Protein AF-0000000075734028 (afdb_homodimer)

Sequence (286 aa):
MDVKVRGWHRDMGTHKIASHDLSDFRISDDAKKNIRWSAPGLFRQYGEVSVAWGQTLKFTGDYRMQIDFTQDDIFKLMKASYGRELDVDLLDKGFTVSEALKKKILSEIKLTDLTLGDLLGTASPQTAPQQQTGTVRPFRRRIMDVKVRGWHRDMGTHKIASHDLSDFRISDDAKKNIRWSAPGLFRQYGEVSVAWGQTLKFTGDYRMQIDFTQDDIFKLMKASYGR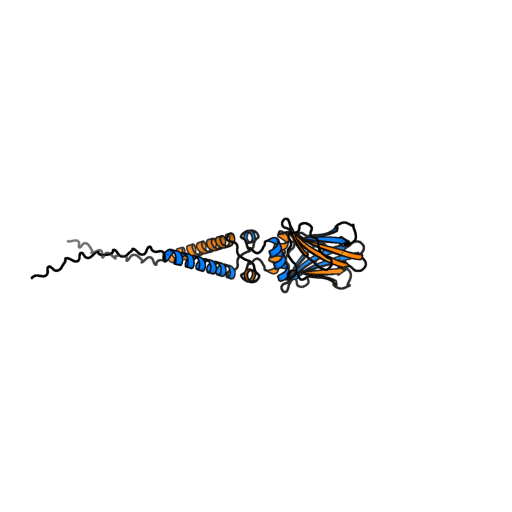ELDVDLLDKGFTVSEALKKKILSEIKLTDLTLGDLLGTASPQTAPQQQTGTVRPFRRRI

Solvent-accessible surface area (backbone atoms only — not comparable to full-atom values): 16244 Å² total; per-residue (Å²): 56,36,36,34,39,22,43,62,91,41,91,69,53,79,42,78,77,44,79,44,66,49,72,74,40,57,80,33,70,56,87,77,68,82,64,51,61,93,36,57,38,28,28,34,53,95,70,27,35,33,42,37,37,50,42,77,43,88,97,74,43,53,27,36,37,34,40,38,31,41,55,60,31,47,49,42,50,42,37,58,63,60,42,48,51,44,46,51,64,48,43,77,73,61,36,41,76,28,69,64,30,50,52,53,52,49,53,55,46,51,51,49,45,48,51,46,47,52,60,52,60,66,57,53,80,75,76,73,80,79,80,80,80,75,82,79,72,80,80,78,75,81,127,55,35,34,33,40,24,44,63,90,41,92,70,52,79,41,77,78,45,80,42,66,48,72,75,41,57,82,34,71,56,87,77,70,82,62,52,62,92,37,55,39,28,29,34,52,96,67,25,36,34,42,37,36,48,41,77,43,88,96,76,41,54,26,36,39,34,39,37,31,40,53,60,30,47,48,43,49,42,37,57,66,59,40,47,49,44,46,50,66,48,43,78,72,62,37,43,76,28,69,64,31,50,52,52,52,48,54,54,48,51,52,50,46,47,51,48,45,52,58,52,62,65,58,54,82,75,77,74,82,80,80,79,80,77,81,79,75,80,81,78,76,85,124

Structure (mmCIF, N/CA/C/O backbone):
data_AF-0000000075734028-model_v1
#
loop_
_entity.id
_entity.type
_entity.pdbx_description
1 polymer 'AsmA-like C-terminal domain-containing protein'
#
loop_
_atom_site.group_PDB
_atom_site.id
_atom_site.type_symbol
_atom_site.label_atom_id
_atom_site.label_alt_id
_atom_site.label_comp_id
_atom_site.label_asym_id
_atom_site.label_entity_id
_atom_site.label_seq_id
_atom_site.pdbx_PDB_ins_code
_atom_site.Cartn_x
_atom_site.Cartn_y
_atom_site.Cartn_z
_atom_site.occupancy
_atom_site.B_iso_or_equiv
_atom_site.auth_seq_id
_atom_site.auth_comp_id
_atom_site.auth_asym_id
_atom_site.auth_atom_id
_atom_site.pdbx_PDB_model_num
ATOM 1 N N . MET A 1 1 ? -1.81 -2.867 -10.125 1 96 1 MET A N 1
ATOM 2 C CA . MET A 1 1 ? -1.059 -3.965 -9.523 1 96 1 MET A CA 1
ATOM 3 C C . MET A 1 1 ? -0.8 -5.07 -10.539 1 96 1 MET A C 1
ATOM 5 O O . MET A 1 1 ? -1.739 -5.625 -11.109 1 96 1 MET A O 1
ATOM 9 N N . ASP A 1 2 ? 0.458 -5.422 -10.805 1 95.81 2 ASP A N 1
ATOM 10 C CA . ASP A 1 2 ? 0.859 -6.488 -11.719 1 95.81 2 ASP A CA 1
ATOM 11 C C . ASP A 1 2 ? 1.577 -7.609 -10.969 1 95.81 2 ASP A C 1
ATOM 13 O O . ASP A 1 2 ? 2.469 -7.352 -10.156 1 95.81 2 ASP A O 1
ATOM 17 N N . VAL A 1 3 ? 1.162 -8.805 -11.211 1 93.62 3 VAL A N 1
ATOM 18 C CA . VAL A 1 3 ? 1.855 -9.977 -10.672 1 93.62 3 VAL A CA 1
ATOM 19 C C . VAL A 1 3 ? 2.652 -10.656 -11.781 1 93.62 3 VAL A C 1
ATOM 21 O O . VAL A 1 3 ? 2.092 -11.039 -12.812 1 93.62 3 VAL A O 1
ATOM 24 N N . LYS A 1 4 ? 3.934 -10.828 -11.547 1 92.19 4 LYS A N 1
ATOM 25 C CA . LYS A 1 4 ? 4.836 -11.367 -12.562 1 92.19 4 LYS A CA 1
ATOM 26 C C . LYS A 1 4 ? 5.637 -12.547 -12.016 1 92.19 4 LYS A C 1
ATOM 28 O O . LYS A 1 4 ? 5.887 -12.633 -10.812 1 92.19 4 LYS A O 1
ATOM 33 N N . VAL A 1 5 ? 5.961 -13.359 -12.922 1 89.69 5 VAL A N 1
ATOM 34 C CA . VAL A 1 5 ? 6.754 -14.539 -12.594 1 89.69 5 VAL A CA 1
ATOM 35 C C . VAL A 1 5 ? 7.84 -14.742 -13.648 1 89.69 5 VAL A C 1
ATOM 37 O O . VAL A 1 5 ? 7.609 -14.508 -14.836 1 89.69 5 VAL A O 1
ATOM 40 N N . ARG A 1 6 ? 8.969 -15.203 -13.188 1 90 6 ARG A N 1
ATOM 41 C CA . ARG A 1 6 ? 10.078 -15.562 -14.062 1 90 6 ARG A CA 1
ATOM 42 C C . ARG A 1 6 ? 10.828 -16.781 -13.523 1 90 6 ARG A C 1
ATOM 44 O O . ARG A 1 6 ? 11.109 -16.859 -12.328 1 90 6 ARG A O 1
ATOM 51 N N . GLY A 1 7 ? 11.047 -17.719 -14.445 1 86.5 7 GLY A N 1
ATOM 52 C CA . GLY A 1 7 ? 11.898 -18.828 -14 1 86.5 7 GLY A CA 1
ATOM 53 C C . GLY A 1 7 ? 13.242 -18.359 -13.484 1 86.5 7 GLY A C 1
ATOM 54 O O . GLY A 1 7 ? 13.898 -17.516 -14.102 1 86.5 7 GLY A O 1
ATOM 55 N N . TRP A 1 8 ? 13.555 -18.703 -12.234 1 83.75 8 TRP A N 1
ATOM 56 C CA . TRP A 1 8 ? 14.781 -18.203 -11.617 1 83.75 8 TRP A CA 1
ATOM 57 C C . TRP A 1 8 ? 16 -18.562 -12.461 1 83.75 8 TRP A C 1
ATOM 59 O O . TRP A 1 8 ? 16.844 -17.703 -12.742 1 83.75 8 TRP A O 1
ATOM 69 N N . HIS A 1 9 ? 16.141 -19.781 -12.922 1 76.56 9 HIS A N 1
ATOM 70 C CA . HIS A 1 9 ? 17.281 -20.234 -13.695 1 76.56 9 HIS A CA 1
ATOM 71 C C . HIS A 1 9 ? 16.906 -20.5 -15.148 1 76.56 9 HIS A C 1
ATOM 73 O O . HIS A 1 9 ? 17.641 -21.172 -15.875 1 76.56 9 HIS A O 1
ATOM 79 N N . ARG A 1 10 ? 15.758 -19.953 -15.477 1 72.38 10 ARG A N 1
ATOM 80 C CA . ARG A 1 10 ? 15.297 -20.219 -16.828 1 72.38 10 ARG A CA 1
ATOM 81 C C . ARG A 1 10 ? 15.086 -18.906 -17.609 1 72.38 10 ARG A C 1
ATOM 83 O O . ARG A 1 10 ? 14.68 -17.906 -17.031 1 72.38 10 ARG A O 1
ATOM 90 N N . ASP A 1 11 ? 15.648 -18.859 -18.688 1 72.25 11 ASP A N 1
ATOM 91 C CA . ASP A 1 11 ? 15.469 -17.703 -19.547 1 72.25 11 ASP A CA 1
ATOM 92 C C . ASP A 1 11 ? 14.094 -17.719 -20.219 1 72.25 11 ASP A C 1
ATOM 94 O O . ASP A 1 11 ? 13.992 -17.953 -21.422 1 72.25 11 ASP A O 1
ATOM 98 N N . MET A 1 12 ? 13.156 -17.891 -19.5 1 74.31 12 MET A N 1
ATOM 99 C CA . MET A 1 12 ? 11.82 -17.906 -20.094 1 74.31 12 MET A CA 1
ATOM 100 C C . MET A 1 12 ? 11.18 -16.531 -20.031 1 74.31 12 MET A C 1
ATOM 102 O O . MET A 1 12 ? 9.969 -16.391 -20.25 1 74.31 12 MET A O 1
ATOM 106 N N . GLY A 1 13 ? 11.922 -15.578 -19.859 1 83.5 13 GLY A N 1
ATOM 107 C CA . GLY A 1 13 ? 11.367 -14.242 -19.812 1 83.5 13 GLY A CA 1
ATOM 108 C C . GLY A 1 13 ? 10.469 -14.008 -18.609 1 83.5 13 GLY A C 1
ATOM 109 O O . GLY A 1 13 ? 10.297 -14.906 -17.781 1 83.5 13 GLY A O 1
ATOM 110 N N . THR A 1 14 ? 10.086 -12.844 -18.453 1 87.31 14 THR A N 1
ATOM 111 C CA . THR A 1 14 ? 9.156 -12.453 -17.406 1 87.31 14 THR A CA 1
ATOM 112 C C . THR A 1 14 ? 7.715 -12.523 -17.906 1 87.31 14 THR A C 1
ATOM 114 O O . THR A 1 14 ? 7.402 -12.016 -18.984 1 87.31 14 THR A O 1
ATOM 117 N N . HIS A 1 15 ? 6.883 -13.305 -17.172 1 89 15 HIS A N 1
ATOM 118 C CA . HIS A 1 15 ? 5.473 -13.43 -17.531 1 89 15 HIS A CA 1
ATOM 119 C C . HIS A 1 15 ? 4.586 -12.688 -16.531 1 89 15 HIS A C 1
ATOM 121 O O . HIS A 1 15 ? 4.711 -12.867 -15.32 1 89 15 HIS A O 1
ATOM 127 N N . LYS A 1 16 ? 3.732 -11.93 -17.125 1 92.12 16 LYS A N 1
ATOM 128 C CA . LYS A 1 16 ? 2.682 -11.305 -16.328 1 92.12 16 LYS A CA 1
ATOM 129 C C . LYS A 1 16 ? 1.481 -12.234 -16.172 1 92.12 16 LYS A C 1
ATOM 131 O O . LYS A 1 16 ? 0.825 -12.578 -17.156 1 92.12 16 LYS A O 1
ATOM 136 N N . ILE A 1 17 ? 1.205 -12.531 -14.906 1 88.88 17 ILE A N 1
ATOM 137 C CA . ILE A 1 17 ? 0.151 -13.531 -14.742 1 88.88 17 ILE A CA 1
ATOM 138 C C . ILE A 1 17 ? -1.139 -12.844 -14.289 1 88.88 17 ILE A C 1
ATOM 140 O O . ILE A 1 17 ? -2.223 -13.422 -14.391 1 88.88 17 ILE A O 1
ATOM 144 N N . ALA A 1 18 ? -1.081 -11.672 -13.789 1 91.75 18 ALA A N 1
ATOM 145 C CA . ALA A 1 18 ? -2.264 -10.906 -13.406 1 91.75 18 ALA A CA 1
ATOM 146 C C . ALA A 1 18 ? -1.999 -9.406 -13.508 1 91.75 18 ALA A C 1
ATOM 148 O O . ALA A 1 18 ? -0.873 -8.953 -13.289 1 91.75 18 ALA A O 1
ATOM 149 N N . SER A 1 19 ? -3.023 -8.68 -13.898 1 94.56 19 SER A N 1
ATOM 150 C CA . SER A 1 19 ? -3.01 -7.223 -13.953 1 94.56 19 SER A CA 1
ATOM 151 C C . SER A 1 19 ? -4.332 -6.637 -13.469 1 94.56 19 SER A C 1
ATOM 153 O O . SER A 1 19 ? -5.395 -6.961 -14 1 94.56 19 SER A O 1
ATOM 155 N N . HIS A 1 20 ? -4.195 -5.855 -12.391 1 94.75 20 HIS A N 1
ATOM 156 C CA . HIS A 1 20 ? -5.391 -5.25 -11.82 1 94.75 20 HIS A CA 1
ATOM 157 C C . HIS A 1 20 ? -5.16 -3.781 -11.484 1 94.75 20 HIS A C 1
ATOM 159 O O . HIS A 1 20 ? -4.129 -3.424 -10.914 1 94.75 20 HIS A O 1
ATOM 165 N N . ASP A 1 21 ? -6.07 -2.979 -11.906 1 95.06 21 ASP A N 1
ATOM 166 C CA . ASP A 1 21 ? -6.121 -1.603 -11.414 1 95.06 21 ASP A CA 1
ATOM 167 C C . ASP A 1 21 ? -6.934 -1.507 -10.125 1 95.06 21 ASP A C 1
ATOM 169 O O . ASP A 1 21 ? -8.164 -1.549 -10.156 1 95.06 21 ASP A O 1
ATOM 173 N N . LEU A 1 22 ? -6.223 -1.307 -8.984 1 95.62 22 LEU A N 1
ATOM 174 C CA . LEU A 1 22 ? -6.898 -1.363 -7.691 1 95.62 22 LEU A CA 1
ATOM 175 C C . LEU A 1 22 ? -7.836 -0.172 -7.52 1 95.62 22 LEU A C 1
ATOM 177 O O . LEU A 1 22 ? -8.734 -0.202 -6.676 1 95.62 22 LEU A O 1
ATOM 181 N N . SER A 1 23 ? -7.586 0.872 -8.258 1 88.69 23 SER A N 1
ATOM 182 C CA . SER A 1 23 ? -8.453 2.043 -8.148 1 88.69 23 SER A CA 1
ATOM 183 C C . SER A 1 23 ? -9.883 1.708 -8.555 1 88.69 23 SER A C 1
ATOM 185 O O . SER A 1 23 ? -10.828 2.371 -8.117 1 88.69 23 SER A O 1
ATOM 187 N N . ASP A 1 24 ? -10.078 0.602 -9.289 1 88.31 24 ASP A N 1
ATOM 188 C CA . ASP A 1 24 ? -11.391 0.188 -9.773 1 88.31 24 ASP A CA 1
ATOM 189 C C . ASP A 1 24 ? -12.094 -0.713 -8.758 1 88.31 24 ASP A C 1
ATOM 191 O O . ASP A 1 24 ? -13.281 -1.017 -8.906 1 88.31 24 ASP A O 1
ATOM 195 N N . PHE A 1 25 ? -11.289 -1.141 -7.762 1 90.69 25 PHE A N 1
ATOM 196 C CA . PHE A 1 25 ? -11.867 -2.105 -6.832 1 90.69 25 PHE A CA 1
ATOM 197 C C . PHE A 1 25 ? -12.75 -1.404 -5.805 1 90.69 25 PHE A C 1
ATOM 199 O O . PHE A 1 25 ? -12.406 -0.32 -5.324 1 90.69 25 PHE A O 1
ATOM 206 N N . ARG A 1 26 ? -13.828 -2.021 -5.57 1 86.44 26 ARG A N 1
ATOM 207 C CA . ARG A 1 26 ? -14.641 -1.563 -4.445 1 86.44 26 ARG A CA 1
ATOM 208 C C . ARG A 1 26 ? -14.07 -2.064 -3.121 1 86.44 26 ARG A C 1
ATOM 210 O O . ARG A 1 26 ? -13.68 -3.227 -3.008 1 86.44 26 ARG A O 1
ATOM 217 N N . ILE A 1 27 ? -13.969 -1.166 -2.127 1 89.69 27 ILE A N 1
ATOM 218 C CA . ILE A 1 27 ? -13.555 -1.571 -0.789 1 89.69 27 ILE A CA 1
ATOM 219 C C . ILE A 1 27 ? -14.742 -2.154 -0.034 1 89.69 27 ILE A C 1
ATOM 221 O O . ILE A 1 27 ? -15.789 -1.509 0.083 1 89.69 27 ILE A O 1
ATOM 225 N N . SER A 1 28 ? -14.578 -3.348 0.425 1 92 28 SER A N 1
ATOM 226 C CA . SER A 1 28 ? -15.672 -4.023 1.123 1 92 28 SER A CA 1
ATOM 227 C C . SER A 1 28 ? -15.242 -4.465 2.52 1 92 28 SER A C 1
ATOM 229 O O . SER A 1 28 ? -14.102 -4.883 2.723 1 92 28 SER A O 1
ATOM 231 N N . ASP A 1 29 ? -16.203 -4.43 3.432 1 89.19 29 ASP A N 1
ATOM 232 C CA . ASP A 1 29 ? -15.961 -4.906 4.789 1 89.19 29 ASP A CA 1
ATOM 233 C C . ASP A 1 29 ? -16.531 -6.309 4.988 1 89.19 29 ASP A C 1
ATOM 235 O O . ASP A 1 29 ? -16.688 -6.766 6.121 1 89.19 29 ASP A O 1
ATOM 239 N N . ASP A 1 30 ? -16.812 -6.93 3.896 1 85.56 30 ASP A N 1
ATOM 240 C CA . ASP A 1 30 ? -17.391 -8.273 3.965 1 85.56 30 ASP A CA 1
ATOM 241 C C . ASP A 1 30 ? -16.391 -9.258 4.559 1 85.56 30 ASP A C 1
ATOM 243 O O . ASP A 1 30 ? -15.297 -9.453 4.012 1 85.56 30 ASP A O 1
ATOM 247 N N . ALA A 1 31 ? -16.766 -9.859 5.57 1 77.75 31 ALA A N 1
ATOM 248 C CA . ALA A 1 31 ? -15.875 -10.781 6.27 1 77.75 31 ALA A CA 1
ATOM 249 C C . ALA A 1 31 ? -15.625 -12.031 5.434 1 77.75 31 ALA A C 1
ATOM 251 O O . ALA A 1 31 ? -14.602 -12.711 5.605 1 77.75 31 ALA A O 1
ATOM 252 N N . LYS A 1 32 ? -16.5 -12.359 4.496 1 81.44 32 LYS A N 1
ATOM 253 C CA . LYS A 1 32 ? -16.391 -13.602 3.746 1 81.44 32 LYS A CA 1
ATOM 254 C C . LYS A 1 32 ? -15.477 -13.43 2.531 1 81.44 32 LYS A C 1
ATOM 256 O O . LYS A 1 32 ? -15 -14.414 1.959 1 81.44 32 LYS A O 1
ATOM 261 N N . LYS A 1 33 ? -15.117 -12.266 2.189 1 83.31 33 LYS A N 1
ATOM 262 C CA . LYS A 1 33 ? -14.227 -11.977 1.066 1 83.31 33 LYS A CA 1
ATOM 263 C C . LYS A 1 33 ? -14.648 -12.758 -0.176 1 83.31 33 LYS A C 1
ATOM 265 O O . LYS A 1 33 ? -13.805 -13.359 -0.853 1 83.31 33 LYS A O 1
ATOM 270 N N . ASN A 1 34 ? -16.016 -12.828 -0.449 1 83.62 34 ASN A N 1
ATOM 271 C CA . ASN A 1 34 ? -16.516 -13.523 -1.633 1 83.62 34 ASN A CA 1
ATOM 272 C C . ASN A 1 34 ? -16.359 -12.664 -2.887 1 83.62 34 ASN A C 1
ATOM 274 O O . ASN A 1 34 ? -16.703 -11.477 -2.879 1 83.62 34 ASN A O 1
ATOM 278 N N . ILE A 1 35 ? -15.68 -13.344 -3.896 1 85.88 35 ILE A N 1
ATOM 279 C CA . ILE A 1 35 ? -15.57 -12.656 -5.18 1 85.88 35 ILE A CA 1
ATOM 280 C C . ILE A 1 35 ? -16.141 -13.539 -6.289 1 85.88 35 ILE A C 1
ATOM 282 O O . ILE A 1 35 ? -16.188 -14.766 -6.152 1 85.88 35 ILE A O 1
ATOM 286 N N . ARG A 1 36 ? -16.703 -12.844 -7.305 1 85.62 36 ARG A N 1
ATOM 287 C CA . ARG A 1 36 ? -16.984 -13.539 -8.555 1 85.62 36 ARG A CA 1
ATOM 288 C C . ARG A 1 36 ? -15.742 -13.641 -9.422 1 85.62 36 ARG A C 1
ATOM 290 O O . ARG A 1 36 ? -14.805 -12.859 -9.266 1 85.62 36 ARG A O 1
ATOM 297 N N . TRP A 1 37 ? -15.656 -14.617 -10.25 1 85.19 37 TRP A N 1
ATOM 298 C CA . TRP A 1 37 ? -14.492 -14.883 -11.086 1 85.19 37 TRP A CA 1
ATOM 299 C C . TRP A 1 37 ? -14.07 -13.641 -11.852 1 85.19 37 TRP A C 1
ATOM 301 O O . TRP A 1 37 ? -12.891 -13.281 -11.883 1 85.19 37 TRP A O 1
ATOM 311 N N . SER A 1 38 ? -14.961 -12.992 -12.43 1 82.38 38 SER A N 1
ATOM 312 C CA . SER A 1 38 ? -14.672 -11.844 -13.281 1 82.38 38 SER A CA 1
ATOM 313 C C . SER A 1 38 ? -14.727 -10.539 -12.484 1 82.38 38 SER A C 1
ATOM 315 O O . SER A 1 38 ? -14.648 -9.453 -13.062 1 82.38 38 SER A O 1
ATOM 317 N N . ALA A 1 39 ? -14.867 -10.664 -11.227 1 86.69 39 ALA A N 1
ATOM 318 C CA . ALA A 1 39 ? -15 -9.469 -10.398 1 86.69 39 ALA A CA 1
ATOM 319 C C . ALA A 1 39 ? -14.023 -9.508 -9.227 1 86.69 39 ALA A C 1
ATOM 321 O O . ALA A 1 39 ? -14.352 -10.023 -8.156 1 86.69 39 ALA A O 1
ATOM 322 N N . PRO A 1 40 ? -12.836 -8.977 -9.516 1 90.81 40 PRO A N 1
ATOM 323 C CA . PRO A 1 40 ? -11.914 -8.891 -8.383 1 90.81 40 PRO A CA 1
ATOM 324 C C . PRO A 1 40 ? -12.438 -7.984 -7.27 1 90.81 40 PRO A C 1
ATOM 326 O O . PRO A 1 40 ? -13.438 -7.285 -7.453 1 90.81 40 PRO A O 1
ATOM 329 N N . GLY A 1 41 ? -11.906 -8.164 -6.004 1 93.12 41 GLY A N 1
ATOM 330 C CA . GLY A 1 41 ? -12.383 -7.375 -4.879 1 93.12 41 GLY A CA 1
ATOM 331 C C . GLY A 1 41 ? -11.281 -6.969 -3.92 1 93.12 41 GLY A C 1
ATOM 332 O O . GLY A 1 41 ? -10.211 -7.586 -3.898 1 93.12 41 GLY A O 1
ATOM 333 N N . LEU A 1 42 ? -11.5 -5.898 -3.264 1 96.06 42 LEU A N 1
ATOM 334 C CA . LEU A 1 42 ? -10.68 -5.398 -2.166 1 96.06 42 LEU A CA 1
ATOM 335 C C . LEU A 1 42 ? -11.461 -5.395 -0.858 1 96.06 42 LEU A C 1
ATOM 337 O O . LEU A 1 42 ? -12.578 -4.875 -0.801 1 96.06 42 LEU A O 1
ATOM 341 N N . PHE A 1 43 ? -10.867 -6.023 0.164 1 94.44 43 PHE A N 1
ATOM 342 C CA . PHE A 1 43 ? -11.562 -6.211 1.433 1 94.44 43 PHE A CA 1
ATOM 343 C C . PHE A 1 43 ? -10.734 -5.664 2.59 1 94.44 43 PHE A C 1
ATOM 345 O O . PHE A 1 43 ? -9.516 -5.828 2.617 1 94.44 43 PHE A O 1
ATOM 352 N N . ARG A 1 44 ? -11.375 -5.043 3.434 1 93.75 44 ARG A N 1
ATOM 353 C CA . ARG A 1 44 ? -10.758 -4.566 4.668 1 93.75 44 ARG A CA 1
ATOM 354 C C . ARG A 1 44 ? -11.352 -5.273 5.883 1 93.75 44 ARG A C 1
ATOM 356 O O . ARG A 1 44 ? -12.57 -5.242 6.09 1 93.75 44 ARG A O 1
ATOM 363 N N . GLN A 1 45 ? -10.516 -6.031 6.574 1 87.38 45 GLN A N 1
ATOM 364 C CA . GLN A 1 45 ? -10.977 -6.734 7.766 1 87.38 45 GLN A CA 1
ATOM 365 C C . GLN A 1 45 ? -9.859 -6.867 8.797 1 87.38 45 GLN A C 1
ATOM 367 O O . GLN A 1 45 ? -8.734 -7.242 8.453 1 87.38 45 GLN A O 1
ATOM 372 N N . TYR A 1 46 ? -10.195 -6.527 10.125 1 82.5 46 TYR A N 1
ATOM 373 C CA . TYR A 1 46 ? -9.32 -6.766 11.273 1 82.5 46 TYR A CA 1
ATOM 374 C C . TYR A 1 46 ? -7.938 -6.172 11.039 1 82.5 46 TYR A C 1
ATOM 376 O O . TYR A 1 46 ? -6.926 -6.836 11.258 1 82.5 46 TYR A O 1
ATOM 384 N N . GLY A 1 47 ? -7.84 -4.957 10.445 1 83.69 47 GLY A N 1
ATOM 385 C CA . GLY A 1 47 ? -6.562 -4.285 10.273 1 83.69 47 GLY A CA 1
ATOM 386 C C . GLY A 1 47 ? -5.77 -4.809 9.094 1 83.69 47 GLY A C 1
ATOM 387 O O . GLY A 1 47 ? -4.578 -4.516 8.961 1 83.69 47 GLY A O 1
ATOM 388 N N . GLU A 1 48 ? -6.445 -5.656 8.32 1 93.19 48 GLU A N 1
ATOM 389 C CA . GLU A 1 48 ? -5.805 -6.176 7.121 1 93.19 48 GLU A CA 1
ATOM 390 C C . GLU A 1 48 ? -6.582 -5.793 5.867 1 93.19 48 GLU A C 1
ATOM 392 O O . GLU A 1 48 ? -7.789 -5.539 5.934 1 93.19 48 GLU A O 1
ATOM 397 N N . VAL A 1 49 ? -5.879 -5.668 4.805 1 96.19 49 VAL A N 1
ATOM 398 C CA . VAL A 1 49 ? -6.492 -5.434 3.502 1 96.19 49 VAL A CA 1
ATOM 399 C C . VAL A 1 49 ? -6.188 -6.605 2.57 1 96.19 49 VAL A C 1
ATOM 401 O O . VAL A 1 49 ? -5.035 -7.027 2.447 1 96.19 49 VAL A O 1
ATOM 404 N N . SER A 1 50 ? -7.258 -7.129 1.997 1 96.31 50 SER A N 1
ATOM 405 C CA . SER A 1 50 ? -7.109 -8.258 1.082 1 96.31 50 SER A CA 1
ATOM 406 C C . SER A 1 50 ? -7.52 -7.875 -0.336 1 96.31 50 SER A C 1
ATOM 408 O O . SER A 1 50 ? -8.516 -7.176 -0.534 1 96.31 50 SER A O 1
ATOM 410 N N . VAL A 1 51 ? -6.676 -8.234 -1.312 1 96.25 51 VAL A N 1
ATOM 411 C CA . VAL A 1 51 ? -7.016 -8.18 -2.729 1 96.25 51 VAL A CA 1
ATOM 412 C C . VAL A 1 51 ? -7.215 -9.594 -3.271 1 96.25 51 VAL A C 1
ATOM 414 O O . VAL A 1 51 ? -6.344 -10.453 -3.121 1 96.25 51 VAL A O 1
ATOM 417 N N . ALA A 1 52 ? -8.383 -9.836 -3.854 1 94.56 52 ALA A N 1
ATOM 418 C CA . ALA A 1 52 ? -8.672 -11.18 -4.352 1 94.56 52 ALA A CA 1
ATOM 419 C C . ALA A 1 52 ? -9.203 -11.125 -5.781 1 94.56 52 ALA A C 1
ATOM 421 O O . ALA A 1 52 ? -9.914 -10.188 -6.152 1 94.56 52 ALA A O 1
ATOM 422 N N . TRP A 1 53 ? -8.875 -12.125 -6.578 1 92.88 53 TRP A N 1
ATOM 423 C CA . TRP A 1 53 ? -9.328 -12.211 -7.961 1 92.88 53 TRP A CA 1
ATOM 424 C C . TRP A 1 53 ? -9.297 -13.648 -8.453 1 92.88 53 TRP A C 1
ATOM 426 O O . TRP A 1 53 ? -8.711 -14.523 -7.812 1 92.88 53 TRP A O 1
ATOM 436 N N . GLY A 1 54 ? -10.117 -13.969 -9.5 1 91.25 54 GLY A N 1
ATOM 437 C CA . GLY A 1 54 ? -10.023 -15.234 -10.203 1 91.25 54 GLY A CA 1
ATOM 438 C C . GLY A 1 54 ? -8.914 -15.258 -11.242 1 91.25 54 GLY A C 1
ATOM 439 O O . GLY A 1 54 ? -8.711 -14.273 -11.961 1 91.25 54 GLY A O 1
ATOM 440 N N . GLN A 1 55 ? -8.141 -16.359 -11.219 1 89.06 55 GLN A N 1
ATOM 441 C CA . GLN A 1 55 ? -7.004 -16.469 -12.133 1 89.06 55 GLN A CA 1
ATOM 442 C C . GLN A 1 55 ? -6.934 -17.844 -12.766 1 89.06 55 GLN A C 1
ATOM 444 O O . GLN A 1 55 ? -7 -18.859 -12.07 1 89.06 55 GLN A O 1
ATOM 449 N N . THR A 1 56 ? -6.805 -17.812 -14.07 1 88.12 56 THR A N 1
ATOM 450 C CA . THR A 1 56 ? -6.52 -19.062 -14.766 1 88.12 56 THR A CA 1
ATOM 451 C C . THR A 1 56 ? -5.016 -19.266 -14.898 1 88.12 56 THR A C 1
ATOM 453 O O . THR A 1 56 ? -4.309 -18.422 -15.453 1 88.12 56 THR A O 1
ATOM 456 N N . LEU A 1 57 ? -4.492 -20.219 -14.203 1 77.38 57 LEU A N 1
ATOM 457 C CA . L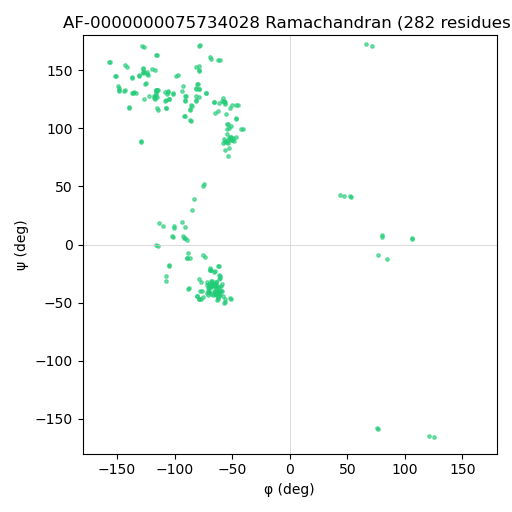EU A 1 57 ? -3.086 -20.578 -14.367 1 77.38 57 LEU A CA 1
ATOM 458 C C . LEU A 1 57 ? -2.93 -21.703 -15.383 1 77.38 57 LEU A C 1
ATOM 460 O O . LEU A 1 57 ? -3.643 -22.719 -15.32 1 77.38 57 LEU A O 1
ATOM 464 N N . LYS A 1 58 ? -2.053 -21.469 -16.219 1 74.62 58 LYS A N 1
ATOM 465 C CA . LYS A 1 58 ? -1.879 -22.406 -17.328 1 74.62 58 LYS A CA 1
ATOM 466 C C . LYS A 1 58 ? -1.583 -23.812 -16.812 1 74.62 58 LYS A C 1
ATOM 468 O O . LYS A 1 58 ? -0.706 -24 -15.961 1 74.62 58 LYS A O 1
ATOM 473 N N . PHE A 1 59 ? -2.367 -24.75 -17.266 1 65.38 59 PHE A N 1
ATOM 474 C CA . PHE A 1 59 ? -2.246 -26.203 -17.109 1 65.38 59 PHE A CA 1
ATOM 475 C C . PHE A 1 59 ? -2.68 -26.641 -15.719 1 65.38 59 PHE A C 1
ATOM 477 O O . PHE A 1 59 ? -2.621 -27.828 -15.383 1 65.38 59 PHE A O 1
ATOM 484 N N . THR A 1 60 ? -2.889 -25.656 -14.875 1 72.88 60 THR A N 1
ATOM 485 C CA . THR A 1 60 ? -3.254 -26.109 -13.539 1 72.88 60 THR A CA 1
ATOM 486 C C . THR A 1 60 ? -4.734 -25.844 -13.266 1 72.88 60 THR A C 1
ATOM 488 O O . THR A 1 60 ? -5.371 -26.594 -12.523 1 72.88 60 THR A O 1
ATOM 491 N N . GLY A 1 61 ? -5.312 -24.797 -13.828 1 82.5 61 GLY A N 1
ATOM 492 C CA . GLY A 1 61 ? -6.738 -24.562 -13.656 1 82.5 61 GLY A CA 1
ATOM 493 C C . GLY A 1 61 ? -7.059 -23.188 -13.109 1 82.5 61 GLY A C 1
ATOM 494 O O . GLY A 1 61 ? -6.301 -22.234 -13.328 1 82.5 61 GLY A O 1
ATOM 495 N N . ASP A 1 62 ? -8.32 -23.188 -12.711 1 87.75 62 ASP A N 1
ATOM 496 C CA . ASP A 1 62 ? -8.859 -21.922 -12.234 1 87.75 62 ASP A CA 1
ATOM 497 C C . ASP A 1 62 ? -8.672 -21.781 -10.727 1 87.75 62 ASP A C 1
ATOM 499 O O . ASP A 1 62 ? -8.977 -22.703 -9.969 1 87.75 62 ASP A O 1
ATOM 503 N N . TYR A 1 63 ? -8.086 -20.656 -10.344 1 89.56 63 TYR A N 1
ATOM 504 C CA . TYR A 1 63 ? -7.773 -20.422 -8.938 1 89.56 63 TYR A CA 1
ATOM 505 C C . TYR A 1 63 ? -8.336 -19.094 -8.469 1 89.56 63 TYR A C 1
ATOM 507 O O . TYR A 1 63 ? -8.484 -18.156 -9.258 1 89.56 63 TYR A O 1
ATOM 515 N N . ARG A 1 64 ? -8.703 -19.078 -7.219 1 91.06 64 ARG A N 1
ATOM 516 C CA . ARG A 1 64 ? -8.836 -17.812 -6.496 1 91.06 64 ARG A CA 1
ATOM 517 C C . ARG A 1 64 ? -7.5 -17.391 -5.898 1 91.06 64 ARG A C 1
ATOM 519 O O . ARG A 1 64 ? -6.941 -18.078 -5.047 1 91.06 64 ARG A O 1
ATOM 526 N N . MET A 1 65 ? -7.031 -16.281 -6.367 1 92.88 65 MET A N 1
ATOM 527 C CA . MET A 1 65 ? -5.812 -15.688 -5.832 1 92.88 65 MET A CA 1
ATOM 528 C C . MET A 1 65 ? -6.137 -14.586 -4.824 1 92.88 65 MET A C 1
ATOM 530 O O . MET A 1 65 ? -7.156 -13.914 -4.949 1 92.88 65 MET A O 1
ATOM 534 N N . GLN A 1 66 ? -5.27 -14.523 -3.84 1 93.81 66 GLN A N 1
ATOM 535 C CA . GLN A 1 66 ? -5.488 -13.508 -2.816 1 93.81 66 GLN A CA 1
ATOM 536 C C . GLN A 1 66 ? -4.164 -13.016 -2.236 1 93.81 66 GLN A C 1
ATOM 538 O O . GLN A 1 66 ? -3.25 -13.812 -2.004 1 93.81 66 GLN A O 1
ATOM 543 N N . ILE A 1 67 ? -4.047 -11.719 -2.096 1 95.88 67 ILE A N 1
ATOM 544 C CA . ILE A 1 67 ? -2.93 -11.109 -1.381 1 95.88 67 ILE A CA 1
ATOM 545 C C . ILE A 1 67 ? -3.449 -10.359 -0.156 1 95.88 67 ILE A C 1
ATOM 547 O O . ILE A 1 67 ? -4.359 -9.539 -0.264 1 95.88 67 ILE A O 1
ATOM 551 N N . ASP A 1 68 ? -2.902 -10.703 0.964 1 96.44 68 ASP A N 1
ATOM 552 C CA . ASP A 1 68 ? -3.244 -10.023 2.211 1 96.44 68 ASP A CA 1
ATOM 553 C C . ASP A 1 68 ? -2.115 -9.102 2.66 1 96.44 68 ASP A C 1
ATOM 555 O O . ASP A 1 68 ? -0.951 -9.5 2.686 1 96.44 68 ASP A O 1
ATOM 559 N N . PHE A 1 69 ? -2.467 -7.898 2.998 1 97.12 69 PHE A N 1
ATOM 560 C CA . PHE A 1 69 ? -1.531 -6.902 3.506 1 97.12 69 PHE A CA 1
ATOM 561 C C . PHE A 1 69 ? -1.87 -6.523 4.941 1 97.12 69 PHE A C 1
ATOM 563 O O . PHE A 1 69 ? -3.023 -6.223 5.254 1 97.12 69 PHE A O 1
ATOM 570 N N . THR A 1 70 ? -0.882 -6.492 5.809 1 95.38 70 THR A N 1
ATOM 571 C CA . THR A 1 70 ? -1.054 -5.855 7.109 1 95.38 70 THR A CA 1
ATOM 572 C C . THR A 1 70 ? -0.962 -4.336 6.984 1 95.38 70 THR A C 1
ATOM 574 O O . THR A 1 70 ? -0.538 -3.818 5.949 1 95.38 70 THR A O 1
ATOM 577 N N . GLN A 1 71 ? -1.283 -3.678 8.086 1 91.38 71 GLN A N 1
ATOM 578 C CA . GLN A 1 71 ? -1.154 -2.225 8.125 1 91.38 71 GLN A CA 1
ATOM 579 C C . GLN A 1 71 ? 0.303 -1.799 7.969 1 91.38 71 GLN A C 1
ATOM 581 O O . GLN A 1 71 ? 0.598 -0.818 7.281 1 91.38 71 GLN A O 1
ATOM 586 N N . ASP A 1 72 ? 1.145 -2.547 8.531 1 91.25 72 ASP A N 1
ATOM 587 C CA . ASP A 1 72 ? 2.568 -2.238 8.445 1 91.25 72 ASP A CA 1
ATOM 588 C C . ASP A 1 72 ? 3.08 -2.404 7.016 1 91.25 72 ASP A C 1
ATOM 590 O O . ASP A 1 72 ? 3.932 -1.637 6.562 1 91.25 72 ASP A O 1
ATOM 594 N N . ASP A 1 73 ? 2.559 -3.361 6.293 1 95.25 73 ASP A N 1
ATOM 595 C CA . ASP A 1 73 ? 2.922 -3.555 4.891 1 95.25 73 ASP A CA 1
ATOM 596 C C . ASP A 1 73 ? 2.529 -2.342 4.051 1 95.25 73 ASP A C 1
ATOM 598 O O . ASP A 1 73 ? 3.318 -1.862 3.234 1 95.25 73 ASP A O 1
ATOM 602 N N . ILE A 1 74 ? 1.307 -1.966 4.32 1 93.81 74 ILE A N 1
ATOM 603 C CA . ILE A 1 74 ? 0.769 -0.855 3.539 1 93.81 74 ILE A CA 1
ATOM 604 C C . ILE A 1 74 ? 1.544 0.421 3.857 1 93.81 74 ILE A C 1
ATOM 606 O O . ILE A 1 74 ? 1.842 1.213 2.959 1 93.81 74 ILE A O 1
ATOM 610 N N . PHE A 1 75 ? 1.965 0.565 5.07 1 91.19 75 PHE A N 1
ATOM 611 C CA . PHE A 1 75 ? 2.787 1.712 5.438 1 91.19 75 PHE A CA 1
ATOM 612 C C . PHE A 1 75 ? 4.125 1.674 4.711 1 91.19 75 PHE A C 1
ATOM 614 O O . PHE A 1 75 ? 4.617 2.707 4.254 1 91.19 75 PHE A O 1
ATOM 621 N N . LYS A 1 76 ? 4.676 0.555 4.66 1 93.88 76 LYS A N 1
ATOM 622 C CA . LYS A 1 76 ? 5.953 0.388 3.975 1 93.88 76 LYS A CA 1
ATOM 623 C C . LYS A 1 76 ? 5.832 0.726 2.492 1 93.88 76 LYS A C 1
ATOM 625 O O . LYS A 1 76 ? 6.715 1.372 1.923 1 93.88 76 LYS A O 1
ATOM 630 N N . LEU A 1 77 ? 4.758 0.322 1.873 1 95.12 77 LEU A N 1
ATOM 631 C CA . LEU A 1 77 ? 4.508 0.63 0.469 1 95.12 77 LEU A CA 1
ATOM 632 C C . LEU A 1 77 ? 4.332 2.131 0.265 1 95.12 77 LEU A C 1
ATOM 634 O O . LEU A 1 77 ? 4.859 2.699 -0.693 1 95.12 77 LEU A O 1
ATOM 638 N N . MET A 1 78 ? 3.604 2.73 1.191 1 91.88 78 MET A N 1
ATOM 639 C CA . MET A 1 78 ? 3.396 4.176 1.126 1 91.88 78 MET A CA 1
ATOM 640 C C . MET A 1 78 ? 4.719 4.922 1.246 1 91.88 78 MET A C 1
ATOM 642 O O . MET A 1 78 ? 5.004 5.82 0.454 1 91.88 78 MET A O 1
ATOM 646 N N . LYS A 1 79 ? 5.512 4.516 2.164 1 91.19 79 LYS A N 1
ATOM 647 C CA . LYS A 1 79 ? 6.82 5.133 2.363 1 91.19 79 LYS A CA 1
ATOM 648 C C . LYS A 1 79 ? 7.695 4.977 1.125 1 91.19 79 LYS A C 1
ATOM 650 O O . LYS A 1 79 ? 8.438 5.891 0.762 1 91.19 79 LYS A O 1
ATOM 655 N N . ALA A 1 80 ? 7.566 3.881 0.514 1 92.94 80 ALA A N 1
ATOM 656 C CA . ALA A 1 80 ? 8.352 3.625 -0.691 1 92.94 80 ALA A CA 1
ATOM 657 C C . ALA A 1 80 ? 7.875 4.492 -1.851 1 92.94 80 ALA A C 1
ATOM 659 O O . ALA A 1 80 ? 8.688 4.965 -2.654 1 92.94 80 ALA A O 1
ATOM 660 N N . SER A 1 81 ? 6.602 4.699 -1.946 1 90.69 81 SER A N 1
ATOM 661 C CA . SER A 1 81 ? 6.008 5.414 -3.072 1 90.69 81 SER A CA 1
ATOM 662 C C . SER A 1 81 ? 6.133 6.926 -2.898 1 90.69 81 SER A C 1
ATOM 664 O O . SER A 1 81 ? 6.473 7.637 -3.844 1 90.69 81 SER A O 1
ATOM 666 N N . TYR A 1 82 ? 5.852 7.41 -1.687 1 83.62 82 TYR A N 1
ATOM 667 C CA . TYR A 1 82 ? 5.703 8.844 -1.478 1 83.62 82 TYR A CA 1
ATOM 668 C C . TYR A 1 82 ? 6.805 9.383 -0.568 1 83.62 82 TYR A C 1
ATOM 670 O O . TYR A 1 82 ? 6.902 10.594 -0.35 1 83.62 82 TYR A O 1
ATOM 678 N N . GLY A 1 83 ? 7.621 8.523 -0.141 1 86.19 83 GLY A N 1
ATOM 679 C CA . GLY A 1 83 ? 8.586 8.938 0.864 1 86.19 83 GLY A CA 1
ATOM 680 C C . GLY A 1 83 ? 7.98 9.062 2.252 1 86.19 83 GLY A C 1
ATOM 681 O O . GLY A 1 83 ? 7.023 8.359 2.584 1 86.19 83 GLY A O 1
ATOM 682 N N . ARG A 1 84 ? 8.648 9.828 3.094 1 87.56 84 ARG A N 1
ATOM 683 C CA . ARG A 1 84 ? 8.219 9.953 4.484 1 87.56 84 ARG A CA 1
ATOM 684 C C . ARG A 1 84 ? 7.469 11.266 4.707 1 87.56 84 ARG A C 1
ATOM 686 O O . ARG A 1 84 ? 7.051 11.562 5.824 1 87.56 84 ARG A O 1
ATOM 693 N N . GLU A 1 85 ? 7.266 11.906 3.598 1 89.06 85 GLU A N 1
ATOM 694 C CA . GLU A 1 85 ? 6.656 13.227 3.75 1 89.06 85 GLU A CA 1
ATOM 695 C C . GLU A 1 85 ? 5.199 13.219 3.291 1 89.06 85 GLU A C 1
ATOM 697 O O . GLU A 1 85 ? 4.91 12.891 2.139 1 89.06 85 GLU A O 1
ATOM 702 N N . LEU A 1 86 ? 4.348 13.5 4.262 1 89.12 86 LEU A N 1
ATOM 703 C CA . LEU A 1 86 ? 2.955 13.742 3.906 1 89.12 86 LEU A CA 1
ATOM 704 C C . LEU A 1 86 ? 2.801 15.102 3.225 1 89.12 86 LEU A C 1
ATOM 706 O O . LEU A 1 86 ? 3.23 16.125 3.762 1 89.12 86 LEU A O 1
ATOM 710 N N . ASP A 1 87 ? 2.117 15.047 2.098 1 90.62 87 ASP A N 1
ATOM 711 C CA . ASP A 1 87 ? 2.031 16.266 1.308 1 90.62 87 ASP A CA 1
ATOM 712 C C . ASP A 1 87 ? 0.582 16.594 0.963 1 90.62 87 ASP A C 1
ATOM 714 O O . ASP A 1 87 ? -0.312 15.773 1.156 1 90.62 87 ASP A O 1
ATOM 718 N N . VAL A 1 88 ? 0.462 17.812 0.411 1 90.75 88 VAL A N 1
ATOM 719 C CA . VAL A 1 88 ? -0.857 18.328 0.074 1 90.75 88 VAL A CA 1
ATOM 720 C C . VAL A 1 88 ? -1.486 17.484 -1.024 1 90.75 88 VAL A C 1
ATOM 722 O O . VAL A 1 88 ? -2.713 17.406 -1.133 1 90.75 88 VAL A O 1
ATOM 725 N N . ASP A 1 89 ? -0.711 16.828 -1.745 1 87.38 89 ASP A N 1
ATOM 726 C CA . ASP A 1 89 ? -1.213 15.992 -2.83 1 87.38 89 ASP A CA 1
ATOM 727 C C . ASP A 1 89 ? -2.129 14.898 -2.295 1 87.38 89 ASP A C 1
ATOM 729 O O . ASP A 1 89 ? -3.039 14.445 -2.994 1 87.38 89 ASP A O 1
ATOM 733 N N . LEU A 1 90 ? -1.881 14.469 -1.07 1 88 90 LEU A N 1
ATOM 734 C CA . LEU A 1 90 ? -2.736 13.461 -0.454 1 88 90 LEU A CA 1
ATOM 735 C C . LEU A 1 90 ? -4.152 13.984 -0.267 1 88 90 LEU A C 1
ATOM 737 O O . LEU A 1 90 ? -5.125 13.242 -0.417 1 88 90 LEU A O 1
ATOM 741 N N . LEU A 1 91 ? -4.242 15.234 -0.031 1 88.75 91 LEU A N 1
ATOM 742 C CA . LEU A 1 91 ? -5.562 15.852 0.095 1 88.75 91 LEU A CA 1
ATOM 743 C C . LEU A 1 91 ? -6.266 15.906 -1.257 1 88.75 91 LEU A C 1
ATOM 745 O O . LEU A 1 91 ? -7.48 15.703 -1.338 1 88.75 91 LEU A O 1
ATOM 749 N N . ASP A 1 92 ? -5.543 16.219 -2.256 1 87.38 92 ASP A N 1
ATOM 750 C CA . ASP A 1 92 ? -6.094 16.25 -3.607 1 87.38 92 ASP A CA 1
ATOM 751 C C . ASP A 1 92 ? -6.629 14.891 -4.023 1 87.38 92 ASP A C 1
ATOM 753 O O . ASP A 1 92 ? -7.539 14.797 -4.852 1 87.38 92 ASP A O 1
ATOM 757 N N . LYS A 1 93 ? -6.035 13.883 -3.406 1 84.88 93 LYS A N 1
ATOM 758 C CA . LYS A 1 93 ? -6.445 12.523 -3.734 1 84.88 93 LYS A CA 1
ATOM 759 C C . LYS A 1 93 ? -7.562 12.047 -2.809 1 84.88 93 LYS A C 1
ATOM 761 O O . LYS A 1 93 ? -7.922 10.867 -2.814 1 84.88 93 LYS A O 1
ATOM 766 N N . GLY A 1 94 ? -8.047 12.938 -1.977 1 85.38 94 GLY A N 1
ATOM 767 C CA . GLY A 1 94 ? -9.258 12.656 -1.228 1 85.38 94 GLY A CA 1
ATOM 768 C C . GLY A 1 94 ? -9 12.367 0.239 1 85.38 94 GLY A C 1
ATOM 769 O O . GLY A 1 94 ? -9.922 11.992 0.972 1 85.38 94 GLY A O 1
ATOM 770 N N . PHE A 1 95 ? -7.797 12.5 0.667 1 88.88 95 PHE A N 1
ATOM 771 C CA . PHE A 1 95 ? -7.527 12.344 2.09 1 88.88 95 PHE A CA 1
ATOM 772 C C . PHE A 1 95 ? -7.902 13.602 2.859 1 88.88 95 PHE A C 1
ATOM 774 O O . PHE A 1 95 ? -7.883 14.703 2.305 1 88.88 95 PHE A O 1
ATOM 781 N N . THR A 1 96 ? -8.297 13.383 4.074 1 91.38 96 THR A N 1
ATOM 782 C CA . THR A 1 96 ? -8.539 14.484 5 1 91.38 96 THR A CA 1
ATOM 783 C C . THR A 1 96 ? -7.559 14.43 6.172 1 91.38 96 THR A C 1
ATOM 785 O O . THR A 1 96 ? -6.867 13.43 6.363 1 91.38 96 THR A O 1
ATOM 788 N N . VAL A 1 97 ? -7.48 15.539 6.828 1 91.31 97 VAL A N 1
ATOM 789 C CA . VAL A 1 97 ? -6.586 15.609 7.98 1 91.31 97 VAL A CA 1
ATOM 790 C C . VAL A 1 97 ? -7.395 15.484 9.273 1 91.31 97 VAL A C 1
ATOM 792 O O . VAL A 1 97 ? -8.422 16.141 9.438 1 91.31 97 VAL A O 1
ATOM 795 N N . SER A 1 98 ? -6.945 14.625 10.102 1 91.5 98 SER A N 1
ATOM 796 C CA . SER A 1 98 ? -7.629 14.445 11.375 1 91.5 98 SER A CA 1
ATOM 797 C C . SER A 1 98 ? -7.449 15.672 12.273 1 91.5 98 SER A C 1
ATOM 799 O O . SER A 1 98 ? -6.473 16.406 12.133 1 91.5 98 SER A O 1
ATOM 801 N N . GLU A 1 99 ? -8.328 15.742 13.227 1 90.38 99 GLU A N 1
ATOM 802 C CA . GLU A 1 99 ? -8.219 16.812 14.203 1 90.38 99 GLU A CA 1
ATOM 803 C C . GLU A 1 99 ? -6.949 16.672 15.047 1 90.38 99 GLU A C 1
ATOM 805 O O . GLU A 1 99 ? -6.309 17.656 15.391 1 90.38 99 GLU A O 1
ATOM 810 N N . ALA A 1 100 ? -6.648 15.469 15.297 1 91.19 100 ALA A N 1
ATOM 811 C CA . ALA A 1 100 ? -5.453 15.203 16.094 1 91.19 100 ALA A CA 1
ATOM 812 C C . ALA A 1 100 ? -4.195 15.656 15.352 1 91.19 100 ALA A C 1
ATOM 814 O O . ALA A 1 100 ? -3.301 16.25 15.953 1 91.19 100 ALA A O 1
ATOM 815 N N . LEU A 1 101 ? -4.168 15.414 14.141 1 92 101 LEU A N 1
ATOM 816 C CA . LEU A 1 101 ? -3.023 15.82 13.336 1 92 101 LEU A CA 1
ATOM 817 C C . LEU A 1 101 ? -2.973 17.328 13.188 1 92 101 LEU A C 1
ATOM 819 O O . LEU A 1 101 ? -1.896 17.938 13.242 1 92 101 LEU A O 1
ATOM 823 N N . LYS A 1 102 ? -4.102 17.922 13 1 89.5 102 LYS A N 1
ATOM 824 C CA . LYS A 1 102 ? -4.18 19.391 12.953 1 89.5 102 LYS A CA 1
ATOM 825 C C . LYS A 1 102 ? -3.604 20 14.219 1 89.5 102 LYS A C 1
ATOM 827 O O . LYS A 1 102 ? -2.779 20.922 14.156 1 89.5 102 LYS A O 1
ATOM 832 N N . LYS A 1 103 ? -4.051 19.5 15.25 1 88.06 103 LYS A N 1
ATOM 833 C CA . LYS A 1 103 ? -3.6 20 16.547 1 88.06 103 LYS A CA 1
ATOM 834 C C . LYS A 1 103 ? -2.092 19.828 16.703 1 88.06 103 LYS A C 1
ATOM 836 O O . LYS A 1 103 ? -1.411 20.719 17.219 1 88.06 103 LYS A O 1
ATOM 841 N N . LYS A 1 104 ? -1.618 18.75 16.266 1 88.06 104 LYS A N 1
ATOM 842 C CA . LYS A 1 104 ? -0.187 18.469 16.344 1 88.06 104 LYS A CA 1
ATOM 843 C C . LYS A 1 104 ? 0.614 19.453 15.5 1 88.06 104 LYS A C 1
ATOM 845 O O . LYS A 1 104 ? 1.652 19.953 15.938 1 88.06 104 LYS A O 1
ATOM 850 N N . ILE A 1 105 ? 0.147 19.766 14.383 1 86.25 105 ILE A N 1
ATOM 851 C CA . ILE A 1 105 ? 0.798 20.703 13.477 1 86.25 105 ILE A CA 1
ATOM 852 C C . ILE A 1 105 ? 0.787 22.094 14.086 1 86.25 105 ILE A C 1
ATOM 854 O O . ILE A 1 105 ? 1.805 22.797 14.07 1 86.25 105 ILE A O 1
ATOM 858 N N . LEU A 1 106 ? -0.31 22.469 14.633 1 84.81 106 LEU A N 1
ATOM 859 C CA . LEU A 1 106 ? -0.462 23.766 15.258 1 84.81 106 LEU A CA 1
ATOM 860 C C . LEU A 1 106 ? 0.485 23.922 16.438 1 84.81 106 LEU A C 1
ATOM 862 O O . LEU A 1 106 ? 1.078 24.984 16.625 1 84.81 106 LEU A O 1
ATOM 866 N N . SER A 1 107 ? 0.596 22.875 17.141 1 84 107 SER A N 1
ATOM 867 C CA . SER A 1 107 ? 1.486 22.906 18.297 1 84 107 SER A CA 1
ATOM 868 C C . SER A 1 107 ? 2.939 23.094 17.875 1 84 107 SER A C 1
ATOM 870 O O . SER A 1 107 ? 3.713 23.766 18.547 1 84 107 SER A O 1
ATOM 872 N N . GLU A 1 108 ? 3.318 22.547 16.766 1 77.38 108 GLU A N 1
ATOM 873 C CA . GLU A 1 108 ? 4.672 22.672 16.234 1 77.38 108 GLU A CA 1
ATOM 874 C C . GLU A 1 108 ? 4.934 24.078 15.703 1 77.38 108 GLU A C 1
ATOM 876 O O . GLU A 1 108 ? 6.023 24.625 15.883 1 77.38 108 GLU A O 1
ATOM 881 N N . ILE A 1 109 ? 3.896 24.688 15.195 1 75.19 109 ILE A N 1
ATOM 882 C CA . ILE A 1 109 ? 4.012 26.031 14.625 1 75.19 109 ILE A CA 1
ATOM 883 C C . ILE A 1 109 ? 4.074 27.062 15.75 1 75.19 109 ILE A C 1
ATOM 885 O O . ILE A 1 109 ? 4.891 27.984 15.711 1 75.19 109 ILE A O 1
ATOM 889 N N . LYS A 1 110 ? 3.191 26.938 16.719 1 69.06 110 LYS A N 1
ATOM 890 C CA . LYS A 1 110 ? 3.201 27.844 17.859 1 69.06 110 LYS A CA 1
ATOM 891 C C . LYS A 1 110 ? 4.543 27.797 18.594 1 69.06 110 LYS A C 1
ATOM 893 O O . LYS A 1 110 ? 5.078 28.828 18.984 1 69.06 110 LYS A O 1
ATOM 898 N N . LEU A 1 111 ? 5.109 26.656 18.594 1 66.94 111 LEU A N 1
ATOM 899 C CA . LEU A 1 111 ? 6.414 26.5 19.219 1 66.94 111 LEU A CA 1
ATOM 900 C C . LEU A 1 111 ? 7.496 27.203 18.406 1 66.94 111 LEU A C 1
ATOM 902 O O . LEU A 1 111 ? 8.359 27.891 18.969 1 66.94 111 LEU A O 1
ATOM 906 N N . THR A 1 112 ? 7.328 27.188 17.188 1 66.06 112 THR A N 1
ATOM 907 C CA . THR A 1 112 ? 8.297 27.828 16.312 1 66.06 112 THR A CA 1
ATOM 908 C C . THR A 1 112 ? 8.109 29.344 16.297 1 66.06 112 THR A C 1
ATOM 910 O O . THR A 1 112 ? 9.086 30.094 16.297 1 66.06 112 THR A O 1
ATOM 913 N N . ASP A 1 113 ? 6.855 29.734 16.297 1 65.5 113 ASP A N 1
ATOM 914 C CA . ASP A 1 113 ? 6.547 31.172 16.297 1 65.5 113 ASP A CA 1
ATOM 915 C C . ASP A 1 113 ? 6.887 31.781 17.656 1 65.5 113 ASP A C 1
ATOM 917 O O . ASP A 1 113 ? 7.414 32.906 17.719 1 65.5 113 ASP A O 1
ATOM 921 N N . LEU A 1 114 ? 6.52 31.062 18.672 1 60.75 114 LEU A N 1
ATOM 922 C CA . LEU A 1 114 ? 6.918 31.516 20 1 60.75 114 LEU A CA 1
ATOM 923 C C . LEU A 1 114 ? 8.438 31.609 20.109 1 60.75 114 LEU A C 1
ATOM 925 O O . LEU A 1 114 ? 8.969 32.625 20.578 1 60.75 114 LEU A O 1
ATOM 929 N N . THR A 1 115 ? 9.07 30.703 19.562 1 57.19 115 THR A N 1
ATOM 930 C CA . THR A 1 115 ? 10.531 30.719 19.609 1 57.19 115 THR A CA 1
ATOM 931 C C . THR A 1 115 ? 11.102 31.828 18.75 1 57.19 115 THR A C 1
ATOM 933 O O . THR A 1 115 ? 12.023 32.531 19.156 1 57.19 115 THR A O 1
ATOM 936 N N . LEU A 1 116 ? 10.43 32.062 17.688 1 58.62 116 LEU A N 1
ATOM 937 C CA . LEU A 1 116 ? 10.891 33.125 16.781 1 58.62 116 LEU A CA 1
ATOM 938 C C . LEU A 1 116 ? 10.492 34.5 17.312 1 58.62 116 LEU A C 1
ATOM 940 O O . LEU A 1 116 ? 11.289 35.438 17.25 1 58.62 116 LEU A O 1
ATOM 944 N N . GLY A 1 117 ? 9.273 34.531 17.688 1 55.62 117 GLY A N 1
ATOM 945 C CA . GLY A 1 117 ? 8.789 35.75 18.281 1 55.62 117 GLY A CA 1
ATOM 946 C C . GLY A 1 117 ? 9.531 36.125 19.562 1 55.62 117 GLY A C 1
ATOM 947 O O . GLY A 1 117 ? 9.906 37.281 19.75 1 55.62 117 GLY A O 1
ATOM 948 N N . ASP A 1 118 ? 9.773 35.188 20.359 1 57.66 118 ASP A N 1
ATOM 949 C CA . ASP A 1 118 ? 10.516 35.406 21.594 1 57.66 118 ASP A CA 1
ATOM 950 C C . ASP A 1 118 ? 11.977 35.75 21.297 1 57.66 118 ASP A C 1
ATOM 952 O O . ASP A 1 118 ? 12.594 36.531 22.016 1 57.66 118 ASP A O 1
ATOM 956 N N . LEU A 1 119 ? 12.453 35.219 20.25 1 55.44 119 LEU A N 1
ATOM 957 C CA . LEU A 1 119 ? 13.828 35.469 19.828 1 55.44 119 LEU A CA 1
ATOM 958 C C . LEU A 1 119 ? 13.938 36.844 19.188 1 55.44 119 LEU A C 1
ATOM 960 O O . LEU A 1 119 ? 14.93 37.562 19.375 1 55.44 119 LEU A O 1
ATOM 964 N N . LEU A 1 120 ? 12.844 37.281 18.516 1 56.72 120 LEU A N 1
ATOM 965 C CA . LEU A 1 120 ? 12.805 38.594 17.844 1 56.72 120 LEU A CA 1
ATOM 966 C C . LEU A 1 120 ? 12.344 39.688 18.812 1 56.72 120 LEU A C 1
ATOM 968 O O . LEU A 1 120 ? 12.719 40.844 18.656 1 56.72 120 LEU A O 1
ATOM 972 N N . GLY A 1 121 ? 11.422 39.312 19.641 1 54.41 121 GLY A N 1
ATOM 973 C CA . GLY A 1 121 ? 10.945 40.25 20.625 1 54.41 121 GLY A CA 1
ATOM 974 C C . GLY A 1 121 ? 11.984 40.594 21.672 1 54.41 121 GLY A C 1
ATOM 975 O O . GLY A 1 121 ? 11.906 41.656 22.312 1 54.41 121 GLY A O 1
ATOM 976 N N . THR A 1 122 ? 12.711 39.656 21.953 1 50.88 122 THR A N 1
ATOM 977 C CA . THR A 1 122 ? 13.75 39.938 22.938 1 50.88 122 THR A CA 1
ATOM 978 C C . THR A 1 122 ? 14.867 40.781 22.312 1 50.88 122 THR A C 1
ATOM 980 O O . THR A 1 122 ? 15.727 41.312 23.016 1 50.88 122 THR A O 1
ATOM 983 N N . ALA A 1 123 ? 14.773 40.875 21 1 46.53 123 ALA A N 1
ATOM 984 C CA . ALA A 1 123 ? 15.711 41.812 20.375 1 46.53 123 ALA A CA 1
ATOM 985 C C . ALA A 1 123 ? 15.164 43.219 20.391 1 46.53 123 ALA A C 1
ATOM 987 O O . ALA A 1 123 ? 14.703 43.75 19.375 1 46.53 123 ALA A O 1
ATOM 988 N N . SER A 1 124 ? 14.352 43.594 21.375 1 45.56 124 SER A N 1
ATOM 989 C CA . SER A 1 124 ? 14.211 45.062 21.453 1 45.56 124 SER A CA 1
ATOM 990 C C . SER A 1 124 ? 15.57 45.719 21.609 1 45.56 124 SER A C 1
ATOM 992 O O . SER A 1 124 ? 16.391 45.312 22.422 1 45.56 124 SER A O 1
ATOM 994 N N . PRO A 1 125 ? 16 46.625 20.672 1 44.25 125 PRO A N 1
ATOM 995 C CA . PRO A 1 125 ? 17.25 47.344 20.938 1 44.25 125 PRO A CA 1
ATOM 996 C C . PRO A 1 125 ? 17.312 47.938 22.344 1 44.25 125 PRO A C 1
ATOM 998 O O . PRO A 1 125 ? 16.453 48.75 22.703 1 44.25 125 PRO A O 1
ATOM 1001 N N . GLN A 1 126 ? 17.766 47.312 23.328 1 42.03 126 GLN A N 1
ATOM 1002 C CA . GLN A 1 126 ? 18.094 48 24.562 1 42.03 126 GLN A CA 1
ATOM 1003 C C . GLN A 1 126 ? 18.766 49.344 24.266 1 42.03 126 GLN A C 1
ATOM 1005 O O . GLN A 1 126 ? 19.797 49.406 23.594 1 42.03 126 GLN A O 1
ATOM 1010 N N . THR A 1 127 ? 18.047 50.5 24.312 1 46.91 127 THR A N 1
ATOM 1011 C CA . THR A 1 127 ? 18.625 51.844 24.297 1 46.91 127 THR A CA 1
ATOM 1012 C C . THR A 1 127 ? 19.781 51.938 25.281 1 46.91 127 THR A C 1
ATOM 1014 O O . THR A 1 127 ? 19.625 51.656 26.469 1 46.91 127 THR A O 1
ATOM 1017 N N . ALA A 1 128 ? 21.047 52.031 24.797 1 49.06 128 ALA A N 1
ATOM 1018 C CA . ALA A 1 128 ? 22.25 52.219 25.594 1 49.06 128 ALA A CA 1
ATOM 1019 C C . ALA A 1 128 ? 22.031 53.344 26.625 1 49.06 128 ALA A C 1
ATOM 1021 O O . ALA A 1 128 ? 21.453 54.375 26.312 1 49.06 128 ALA A O 1
ATOM 1022 N N . PRO A 1 129 ? 22.125 53.125 27.891 1 47.25 129 PRO A N 1
ATOM 1023 C CA . PRO A 1 129 ? 22.047 54.25 28.844 1 47.25 129 PRO A CA 1
ATOM 1024 C C . PRO A 1 129 ? 22.984 55.406 28.484 1 47.25 129 PRO A C 1
ATOM 1026 O O . PRO A 1 129 ? 24.109 55.156 28.031 1 47.25 129 PRO A O 1
ATOM 1029 N N . GLN A 1 130 ? 22.594 56.625 28.234 1 45.84 130 GLN A N 1
ATOM 1030 C CA . GLN A 1 130 ? 23.375 57.844 28.047 1 45.84 130 GLN A CA 1
ATOM 1031 C C . GLN A 1 130 ? 24.312 58.062 29.219 1 45.84 130 GLN A C 1
ATOM 1033 O O . GLN A 1 130 ? 23.891 58.125 30.375 1 45.84 130 GLN A O 1
ATOM 1038 N N . GLN A 1 131 ? 25.594 57.812 29.125 1 47.66 131 GLN A N 1
ATOM 1039 C CA . GLN A 1 131 ? 26.625 58.188 30.078 1 47.66 131 GLN A CA 1
ATOM 1040 C C . GLN A 1 131 ? 26.578 59.656 30.422 1 47.66 131 GLN A C 1
ATOM 1042 O O . GLN A 1 131 ? 26.734 60.5 29.531 1 47.66 131 GLN A O 1
ATOM 1047 N N . GLN A 1 132 ? 25.891 60.156 31.469 1 44.91 132 GLN A N 1
ATOM 1048 C CA . GLN A 1 132 ? 26.047 61.5 32 1 44.91 132 GLN A CA 1
ATOM 1049 C C . GLN A 1 132 ? 27.5 61.781 32.406 1 44.91 132 GLN A C 1
ATOM 1051 O O . GLN A 1 132 ? 28.062 61.125 33.281 1 44.91 132 GLN A O 1
ATOM 1056 N N . THR A 1 133 ? 28.375 62.25 31.562 1 45.47 133 THR A N 1
ATOM 1057 C CA . THR A 1 133 ? 29.688 62.812 31.875 1 45.47 133 THR A CA 1
ATOM 1058 C C . THR A 1 133 ? 29.562 63.938 32.906 1 45.47 133 THR A C 1
ATOM 1060 O O . THR A 1 133 ? 29.062 65 32.594 1 45.47 133 THR A O 1
ATOM 1063 N N . GLY A 1 134 ? 29.359 63.719 34.219 1 43.5 134 GLY A N 1
ATOM 1064 C CA . GLY A 1 134 ? 29.469 64.688 35.281 1 43.5 134 GLY A CA 1
ATOM 1065 C C . GLY A 1 134 ? 30.812 65.375 35.281 1 43.5 134 GLY A C 1
ATOM 1066 O O . GLY A 1 134 ? 31.859 64.75 35.312 1 43.5 134 GLY A O 1
ATOM 1067 N N . THR A 1 135 ? 30.953 66.625 34.812 1 47.69 135 THR A N 1
ATOM 1068 C CA . THR A 1 135 ? 32.094 67.562 34.875 1 47.69 135 THR A CA 1
ATOM 1069 C C . THR A 1 135 ? 32.469 67.812 36.344 1 47.69 135 THR A C 1
ATOM 1071 O O . THR A 1 135 ? 31.703 68.312 37.094 1 47.69 135 THR A O 1
ATOM 1074 N N . VAL A 1 136 ? 33.312 67 36.938 1 47.22 136 VAL A N 1
ATOM 1075 C CA . VAL A 1 136 ? 33.938 67.188 38.25 1 47.22 136 VAL A CA 1
ATOM 1076 C C . VAL A 1 136 ? 34.688 68.5 38.312 1 47.22 136 VAL A C 1
ATOM 1078 O O . VAL A 1 136 ? 35.656 68.688 37.562 1 47.22 136 VAL A O 1
ATOM 1081 N N . ARG A 1 137 ? 34.094 69.625 38.688 1 51.88 137 ARG A N 1
ATOM 1082 C CA . ARG A 1 137 ? 34.781 70.875 38.938 1 51.88 137 ARG A CA 1
ATOM 1083 C C . ARG A 1 137 ? 35.781 70.75 40.094 1 51.88 137 ARG A C 1
ATOM 1085 O O . ARG A 1 137 ? 35.469 70.125 41.094 1 51.88 137 ARG A O 1
ATOM 1092 N N . PRO A 1 138 ? 37.031 70.875 39.938 1 47.34 138 PRO A N 1
ATOM 1093 C CA . PRO A 1 138 ? 38.125 70.688 40.906 1 47.34 138 PRO A CA 1
ATOM 1094 C C . PRO A 1 138 ? 37.906 71.562 42.156 1 47.34 138 PRO A C 1
ATOM 1096 O O . PRO A 1 138 ? 37.344 72.688 42.031 1 47.34 138 PRO A O 1
ATOM 1099 N N . PHE A 1 139 ? 37.656 71.062 43.281 1 50.47 139 PHE A N 1
ATOM 1100 C CA . PHE A 1 139 ? 37.594 71.75 44.562 1 50.47 139 PHE A CA 1
ATOM 1101 C C . PHE A 1 139 ? 38.812 72.625 44.781 1 50.47 139 PHE A C 1
ATOM 1103 O O . PHE A 1 139 ? 39.938 72.125 44.781 1 50.47 139 PHE A O 1
ATOM 1110 N N . ARG A 1 140 ? 38.781 73.875 44.406 1 47.19 140 ARG A N 1
ATOM 1111 C CA . ARG A 1 140 ? 39.812 74.875 44.719 1 47.19 140 ARG A CA 1
ATOM 1112 C C . ARG A 1 140 ? 40.188 74.812 46.188 1 47.19 140 ARG A C 1
ATOM 1114 O O . ARG A 1 140 ? 39.312 75 47.062 1 47.19 140 ARG A O 1
ATOM 1121 N N . ARG A 1 141 ? 41.188 74.062 46.594 1 40.78 141 ARG A N 1
ATOM 1122 C CA . ARG A 1 141 ? 41.75 74.125 47.938 1 40.78 141 ARG A CA 1
ATOM 1123 C C . ARG A 1 141 ? 42.094 75.562 48.344 1 40.78 141 ARG A C 1
ATOM 1125 O O . ARG A 1 141 ? 42.844 76.25 47.688 1 40.78 141 ARG A O 1
ATOM 1132 N N . ARG A 1 142 ? 41.125 76.188 48.938 1 43.22 142 ARG A N 1
ATOM 1133 C CA . ARG A 1 142 ? 41.5 77.438 49.594 1 43.22 142 ARG A CA 1
ATOM 1134 C C . ARG A 1 142 ? 42.656 77.188 50.562 1 43.22 142 ARG A C 1
ATOM 1136 O O . ARG A 1 142 ? 42.594 76.375 51.469 1 43.22 142 ARG A O 1
ATOM 1143 N N . ILE A 1 143 ? 43.969 77.5 50.156 1 38.75 143 ILE A N 1
ATOM 1144 C CA . ILE A 1 143 ? 45.031 77.812 51.094 1 38.75 143 ILE A CA 1
ATOM 1145 C C . ILE A 1 143 ? 44.688 79.125 51.844 1 38.75 143 ILE A C 1
ATOM 1147 O O . ILE A 1 143 ? 44.312 80.125 51.219 1 38.75 143 ILE A O 1
ATOM 1151 N N . MET B 1 1 ? 2.732 -9.312 4.195 1 96.19 1 MET B N 1
ATOM 1152 C CA . MET B 1 1 ? 2.072 -9.625 2.932 1 96.19 1 MET B CA 1
ATOM 1153 C C . MET B 1 1 ? 1.993 -11.133 2.719 1 96.19 1 MET B C 1
ATOM 1155 O O . MET B 1 1 ? 3.018 -11.82 2.703 1 96.19 1 MET B O 1
ATOM 1159 N N . ASP B 1 2 ? 0.805 -11.711 2.545 1 95.75 2 ASP B N 1
ATOM 1160 C CA . ASP B 1 2 ? 0.57 -13.125 2.299 1 95.75 2 ASP B CA 1
ATOM 1161 C C . ASP B 1 2 ? -0.053 -13.352 0.922 1 95.75 2 ASP B C 1
ATOM 1163 O O . ASP B 1 2 ? -1.012 -12.672 0.552 1 95.75 2 ASP B O 1
ATOM 1167 N N . VAL B 1 3 ? 0.511 -14.234 0.183 1 93.5 3 VAL B N 1
ATOM 1168 C CA . VAL B 1 3 ? -0.066 -14.633 -1.096 1 93.5 3 VAL B CA 1
ATOM 1169 C C . VAL B 1 3 ? -0.718 -16.016 -0.961 1 93.5 3 VAL B C 1
ATOM 1171 O O . VAL B 1 3 ? -0.062 -16.984 -0.572 1 93.5 3 VAL B O 1
ATOM 1174 N N . LYS B 1 4 ? -1.968 -16.078 -1.315 1 91.81 4 LYS B N 1
ATOM 1175 C CA . LYS B 1 4 ? -2.752 -17.297 -1.13 1 91.81 4 LYS B CA 1
ATOM 1176 C C . LYS B 1 4 ? -3.432 -17.719 -2.43 1 91.81 4 LYS B C 1
ATOM 1178 O O . LYS B 1 4 ? -3.738 -16.875 -3.275 1 91.81 4 LYS B O 1
ATOM 1183 N N . VAL B 1 5 ? -3.615 -18.969 -2.512 1 89.25 5 VAL B N 1
ATOM 1184 C CA . VAL B 1 5 ? -4.273 -19.547 -3.676 1 89.25 5 VAL B CA 1
ATOM 1185 C C . VAL B 1 5 ? -5.27 -20.609 -3.225 1 89.25 5 VAL B C 1
ATOM 1187 O O . VAL B 1 5 ? -5.004 -21.359 -2.275 1 89.25 5 VAL B O 1
ATOM 1190 N N . ARG B 1 6 ? -6.363 -20.656 -3.928 1 89.44 6 ARG B N 1
ATOM 1191 C CA . ARG B 1 6 ? -7.375 -21.688 -3.711 1 89.44 6 ARG B CA 1
ATOM 1192 C C . ARG B 1 6 ? -8.008 -22.125 -5.027 1 89.44 6 ARG B C 1
ATOM 1194 O O . ARG B 1 6 ? -8.328 -21.297 -5.875 1 89.44 6 ARG B O 1
ATOM 1201 N N . GLY B 1 7 ? -8.094 -23.453 -5.176 1 86.06 7 GLY B N 1
ATOM 1202 C CA . GLY B 1 7 ? -8.828 -23.906 -6.352 1 86.06 7 GLY B CA 1
ATOM 1203 C C . GLY B 1 7 ? -10.242 -23.375 -6.418 1 86.06 7 GLY B C 1
ATOM 1204 O O . GLY B 1 7 ? -10.953 -23.359 -5.414 1 86.06 7 GLY B O 1
ATOM 1205 N N . TRP B 1 8 ? -10.617 -22.688 -7.5 1 82.94 8 TRP B N 1
ATOM 1206 C CA . TRP B 1 8 ? -11.922 -22.031 -7.609 1 82.94 8 TRP B CA 1
ATOM 1207 C C . TRP B 1 8 ? -13.047 -23.047 -7.426 1 82.94 8 TRP B C 1
ATOM 1209 O O . TRP B 1 8 ? -13.992 -22.797 -6.68 1 82.94 8 TRP B O 1
ATOM 1219 N N . HIS B 1 9 ? -12.969 -24.234 -8.039 1 75 9 HIS B N 1
ATOM 1220 C CA . HIS B 1 9 ? -14.016 -25.234 -7.961 1 75 9 HIS B CA 1
ATOM 1221 C C . HIS B 1 9 ? -13.539 -26.469 -7.199 1 75 9 HIS B C 1
ATOM 1223 O O . HIS B 1 9 ? -14.125 -27.547 -7.316 1 75 9 HIS B O 1
ATOM 1229 N N . ARG B 1 10 ? -12.484 -26.219 -6.477 1 70.06 10 ARG B N 1
ATOM 1230 C CA . ARG B 1 10 ? -11.938 -27.359 -5.758 1 70.06 10 ARG B CA 1
ATOM 1231 C C . ARG B 1 10 ? -11.789 -27.062 -4.273 1 70.06 10 ARG B C 1
ATOM 1233 O O . ARG B 1 10 ? -11.5 -25.922 -3.891 1 70.06 10 ARG B O 1
ATOM 1240 N N . ASP B 1 11 ? -12.336 -27.859 -3.516 1 70.31 11 ASP B N 1
ATOM 1241 C CA . ASP B 1 11 ? -12.195 -27.719 -2.07 1 70.31 11 ASP B CA 1
ATOM 1242 C C . ASP B 1 11 ? -10.797 -28.156 -1.612 1 70.31 11 ASP B C 1
ATOM 1244 O O . ASP B 1 11 ? -10.633 -29.234 -1.04 1 70.31 11 ASP B O 1
ATOM 1248 N N . MET B 1 12 ? -9.859 -27.656 -2.188 1 72.94 12 MET B N 1
ATOM 1249 C CA . MET B 1 12 ? -8.516 -28.031 -1.759 1 72.94 12 MET B CA 1
ATOM 1250 C C . MET B 1 12 ? -8.016 -27.078 -0.679 1 72.94 12 MET B C 1
ATOM 1252 O O . MET B 1 12 ? -6.824 -27.078 -0.35 1 72.94 12 MET B O 1
ATOM 1256 N N . GLY B 1 13 ? -8.891 -26.375 -0.148 1 82.75 13 GLY B N 1
ATOM 1257 C CA . GLY B 1 13 ? -8.461 -25.453 0.892 1 82.75 13 GLY B CA 1
ATOM 1258 C C . GLY B 1 13 ? -7.668 -24.281 0.357 1 82.75 13 GLY B C 1
ATOM 1259 O O . GLY B 1 13 ? -7.422 -24.188 -0.847 1 82.75 13 GLY B O 1
ATOM 1260 N N . THR B 1 14 ? -7.441 -23.391 1.186 1 86.94 14 THR B N 1
ATOM 1261 C CA . THR B 1 14 ? -6.621 -22.219 0.869 1 86.94 14 THR B CA 1
ATOM 1262 C C . THR B 1 14 ? -5.16 -22.484 1.216 1 86.94 14 THR B C 1
ATOM 1264 O O . THR B 1 14 ? -4.848 -22.969 2.307 1 86.94 14 THR B O 1
ATOM 1267 N N . HIS B 1 15 ? -4.293 -22.328 0.174 1 88.62 15 HIS B N 1
ATOM 1268 C CA . HIS B 1 15 ? -2.863 -22.5 0.391 1 88.62 15 HIS B CA 1
ATOM 1269 C C . HIS B 1 15 ? -2.129 -21.172 0.386 1 88.62 15 HIS B C 1
ATOM 1271 O O . HIS B 1 15 ? -2.301 -20.359 -0.533 1 88.62 15 HIS B O 1
ATOM 1277 N N . LYS B 1 16 ? -1.36 -21.016 1.419 1 91.38 16 LYS B N 1
ATOM 1278 C CA . LYS B 1 16 ? -0.44 -19.891 1.458 1 91.38 16 LYS B CA 1
ATOM 1279 C C . LYS B 1 16 ? 0.861 -20.219 0.73 1 91.38 16 LYS B C 1
ATOM 1281 O O . LYS B 1 16 ? 1.612 -21.094 1.152 1 91.38 16 LYS B O 1
ATOM 1286 N N . ILE B 1 17 ? 1.115 -19.422 -0.314 1 88.62 17 ILE B N 1
ATOM 1287 C CA . ILE B 1 17 ? 2.275 -19.812 -1.111 1 88.62 17 ILE B CA 1
ATOM 1288 C C . ILE B 1 17 ? 3.443 -18.875 -0.806 1 88.62 17 ILE B C 1
ATOM 1290 O O . ILE B 1 17 ? 4.594 -19.188 -1.119 1 88.62 17 ILE B O 1
ATOM 1294 N N . ALA B 1 18 ? 3.223 -17.766 -0.251 1 91.44 18 ALA B N 1
ATOM 1295 C CA . ALA B 1 18 ? 4.281 -16.844 0.156 1 91.44 18 ALA B CA 1
ATOM 1296 C C . ALA B 1 18 ? 3.85 -16 1.356 1 91.44 18 ALA B C 1
ATOM 1298 O O . ALA B 1 18 ? 2.668 -15.688 1.505 1 91.44 18 ALA B O 1
ATOM 1299 N N . SER B 1 19 ? 4.801 -15.711 2.229 1 94.5 19 SER B N 1
ATOM 1300 C CA . SER B 1 19 ? 4.621 -14.836 3.383 1 94.5 19 SER B CA 1
ATOM 1301 C C . SER B 1 19 ? 5.836 -13.93 3.584 1 94.5 19 SER B C 1
ATOM 1303 O O . SER B 1 19 ? 6.957 -14.422 3.742 1 94.5 19 SER B O 1
ATOM 1305 N N . HIS B 1 20 ? 5.543 -12.633 3.461 1 94.75 20 HIS B N 1
ATOM 1306 C CA . HIS B 1 20 ? 6.625 -11.664 3.615 1 94.75 20 HIS B CA 1
ATOM 1307 C C . HIS B 1 20 ? 6.211 -10.516 4.523 1 94.75 20 HIS B C 1
ATOM 1309 O O . HIS B 1 20 ? 5.117 -9.961 4.375 1 94.75 20 HIS B O 1
ATOM 1315 N N . ASP B 1 21 ? 7.031 -10.234 5.469 1 95.25 21 ASP B N 1
ATOM 1316 C CA . ASP B 1 21 ? 6.902 -8.992 6.215 1 95.25 21 ASP B CA 1
ATOM 1317 C C . ASP B 1 21 ? 7.629 -7.848 5.508 1 95.25 21 ASP B C 1
ATOM 1319 O O . ASP B 1 21 ? 8.859 -7.758 5.566 1 95.25 21 ASP B O 1
ATOM 1323 N N . LEU B 1 22 ? 6.84 -6.941 4.887 1 95.69 22 LEU B N 1
ATOM 1324 C CA . LEU B 1 22 ? 7.449 -5.914 4.051 1 95.69 22 LEU B CA 1
ATOM 1325 C C . LEU B 1 22 ? 8.242 -4.926 4.898 1 95.69 22 LEU B C 1
ATOM 1327 O O . LEU B 1 22 ? 9.102 -4.203 4.383 1 95.69 22 LEU B O 1
ATOM 1331 N N . SER B 1 23 ? 7.918 -4.848 6.16 1 88.94 23 SER B N 1
ATOM 1332 C CA . SER B 1 23 ? 8.648 -3.936 7.031 1 88.94 23 SER B CA 1
ATOM 1333 C C . SER B 1 23 ? 10.133 -4.305 7.102 1 88.94 23 SER B C 1
ATOM 1335 O O . SER B 1 23 ? 10.977 -3.457 7.391 1 88.94 23 SER B O 1
ATOM 1337 N N . ASP B 1 24 ? 10.484 -5.535 6.723 1 88.94 24 ASP B N 1
ATOM 1338 C CA . ASP B 1 24 ? 11.852 -6.031 6.777 1 88.94 24 ASP B CA 1
ATOM 1339 C C . ASP B 1 24 ? 12.594 -5.734 5.477 1 88.94 24 ASP B C 1
ATOM 1341 O O . ASP B 1 24 ? 13.812 -5.918 5.395 1 88.94 24 ASP B O 1
ATOM 1345 N N . PHE B 1 25 ? 11.797 -5.316 4.488 1 91.06 25 PHE B N 1
ATOM 1346 C CA . PHE B 1 25 ? 12.438 -5.133 3.188 1 91.06 25 PHE B CA 1
ATOM 1347 C C . PHE B 1 25 ? 13.172 -3.799 3.127 1 91.06 25 PHE B C 1
ATOM 1349 O O . PHE B 1 25 ? 12.688 -2.791 3.643 1 91.06 25 PHE B O 1
ATOM 1356 N N . ARG B 1 26 ? 14.297 -3.871 2.566 1 86.56 26 ARG B N 1
ATOM 1357 C CA . ARG B 1 26 ? 14.992 -2.625 2.26 1 86.56 26 ARG B CA 1
ATOM 1358 C C . ARG B 1 26 ? 14.414 -1.975 1.005 1 86.56 26 ARG B C 1
ATOM 1360 O O . ARG B 1 26 ? 14.164 -2.652 0.007 1 86.56 26 ARG B O 1
ATOM 1367 N N . ILE B 1 27 ? 14.164 -0.672 1.056 1 89.75 27 ILE B N 1
ATOM 1368 C CA . ILE B 1 27 ? 13.727 0.066 -0.124 1 89.75 27 ILE B CA 1
ATOM 1369 C C . ILE B 1 27 ? 14.93 0.423 -0.987 1 89.75 27 ILE B C 1
ATOM 1371 O O . ILE B 1 27 ? 15.891 1.034 -0.504 1 89.75 27 ILE B O 1
ATOM 1375 N N . SER B 1 28 ? 14.875 0.024 -2.195 1 92.25 28 SER B N 1
ATOM 1376 C CA . SER B 1 28 ? 15.992 0.274 -3.105 1 92.25 28 SER B CA 1
ATOM 1377 C C . SER B 1 28 ? 15.531 1.05 -4.336 1 92.25 28 SER B C 1
ATOM 1379 O O . SER B 1 28 ? 14.438 0.816 -4.852 1 92.25 28 SER B O 1
ATOM 1381 N N . ASP B 1 29 ? 16.422 1.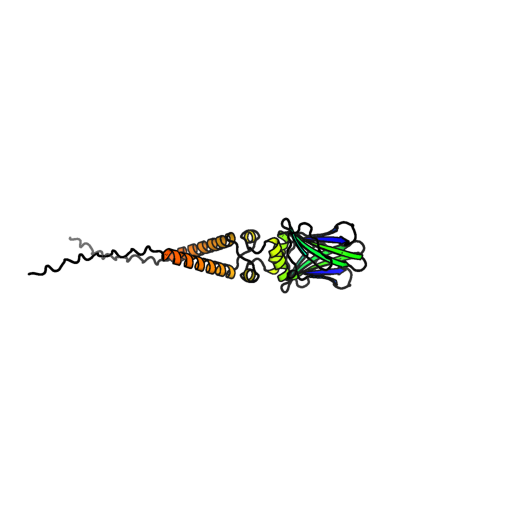901 -4.816 1 89.38 29 ASP B N 1
ATOM 1382 C CA . ASP B 1 29 ? 16.156 2.65 -6.043 1 89.38 29 ASP B CA 1
ATOM 1383 C C . ASP B 1 29 ? 16.859 2.014 -7.238 1 89.38 29 ASP B C 1
ATOM 1385 O O . ASP B 1 29 ? 16.969 2.629 -8.305 1 89.38 29 ASP B O 1
ATOM 1389 N N . ASP B 1 30 ? 17.297 0.821 -7.035 1 85.44 30 ASP B N 1
ATOM 1390 C CA . ASP B 1 30 ? 18 0.116 -8.102 1 85.44 30 ASP B CA 1
ATOM 1391 C C . ASP B 1 30 ? 17.078 -0.177 -9.273 1 85.44 30 ASP B C 1
ATOM 1393 O O . ASP B 1 30 ? 16.062 -0.851 -9.109 1 85.44 30 ASP B O 1
ATOM 1397 N N . ALA B 1 31 ? 17.453 0.278 -10.352 1 77.19 31 ALA B N 1
ATOM 1398 C CA . ALA B 1 31 ? 16.625 0.116 -11.547 1 77.19 31 ALA B CA 1
ATOM 1399 C C . ALA B 1 31 ? 16.594 -1.341 -12 1 77.19 31 ALA B C 1
ATOM 1401 O O . ALA B 1 31 ? 15.672 -1.758 -12.711 1 77.19 31 ALA B O 1
ATOM 1402 N N . LYS B 1 32 ? 17.5 -2.18 -11.633 1 81 32 LYS B N 1
ATOM 1403 C CA . LYS B 1 32 ? 17.594 -3.547 -12.133 1 81 32 LYS B CA 1
ATOM 1404 C C . LYS B 1 32 ? 16.766 -4.504 -11.289 1 81 32 LYS B C 1
ATOM 1406 O O . LYS B 1 32 ? 16.453 -5.621 -11.727 1 81 32 LYS B O 1
ATOM 1411 N N . LYS B 1 33 ? 16.234 -4.148 -10.25 1 83.62 33 LYS B N 1
ATOM 1412 C CA . LYS B 1 33 ? 15.398 -4.945 -9.359 1 83.62 33 LYS B CA 1
ATOM 1413 C C . LYS B 1 33 ? 15.984 -6.336 -9.148 1 83.62 33 LYS B C 1
ATOM 1415 O O . LYS B 1 33 ? 15.266 -7.336 -9.219 1 83.62 33 LYS B O 1
ATOM 1420 N N . ASN B 1 34 ? 17.375 -6.406 -8.953 1 83.31 34 ASN B N 1
ATOM 1421 C CA . ASN B 1 34 ? 18.016 -7.688 -8.703 1 83.31 34 ASN B CA 1
ATOM 1422 C C . ASN B 1 34 ? 17.891 -8.109 -7.246 1 83.31 34 ASN B C 1
ATOM 1424 O O . ASN B 1 34 ? 18.094 -7.301 -6.34 1 83.31 34 ASN B O 1
ATOM 1428 N N . ILE B 1 35 ? 17.375 -9.391 -7.113 1 86 35 ILE B N 1
ATOM 1429 C CA . ILE B 1 35 ? 17.312 -9.945 -5.766 1 86 35 ILE B CA 1
ATOM 1430 C C . ILE B 1 35 ? 18.016 -11.297 -5.73 1 86 35 ILE B C 1
ATOM 1432 O O . ILE B 1 35 ? 18.141 -11.969 -6.762 1 86 35 ILE B O 1
ATOM 1436 N N . ARG B 1 36 ? 18.609 -11.578 -4.527 1 86.19 36 ARG B N 1
ATOM 1437 C CA . ARG B 1 36 ? 19.031 -12.945 -4.258 1 86.19 36 ARG B CA 1
ATOM 1438 C C . ARG B 1 36 ? 17.844 -13.812 -3.854 1 86.19 36 ARG B C 1
ATOM 1440 O O . ARG B 1 36 ? 16.828 -13.305 -3.381 1 86.19 36 ARG B O 1
ATOM 1447 N N . TRP B 1 37 ? 17.906 -15.07 -4.078 1 85.44 37 TRP B N 1
ATOM 1448 C CA . TRP B 1 37 ? 16.828 -16.016 -3.789 1 85.44 37 TRP B CA 1
ATOM 144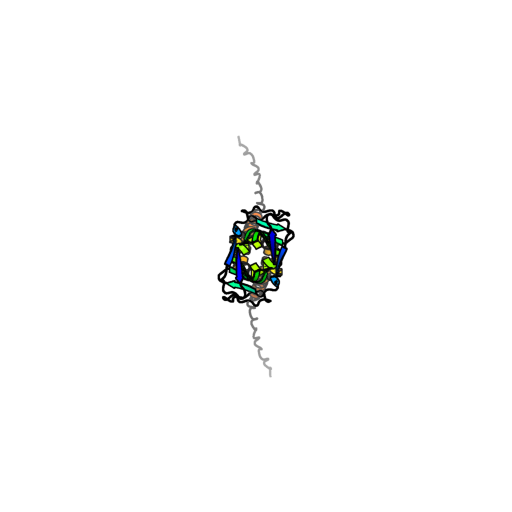9 C C . TRP B 1 37 ? 16.344 -15.867 -2.35 1 85.44 37 TRP B C 1
ATOM 1451 O O . TRP B 1 37 ? 15.141 -15.812 -2.094 1 85.44 37 TRP B O 1
ATOM 1461 N N . SER B 1 38 ? 17.25 -15.797 -1.465 1 83.25 38 SER B N 1
ATOM 1462 C CA . SER B 1 38 ? 16.922 -15.773 -0.041 1 83.25 38 SER B CA 1
ATOM 1463 C C . SER B 1 38 ? 16.703 -14.352 0.457 1 83.25 38 SER B C 1
ATOM 1465 O O . SER B 1 38 ? 16.469 -14.133 1.647 1 83.25 38 SER B O 1
ATOM 1467 N N . ALA B 1 39 ? 16.766 -13.445 -0.446 1 87.38 39 ALA B N 1
ATOM 1468 C CA . ALA B 1 39 ? 16.672 -12.047 -0.032 1 87.38 39 ALA B CA 1
ATOM 1469 C C . ALA B 1 39 ? 15.625 -11.297 -0.852 1 87.38 39 ALA B C 1
ATOM 1471 O O . ALA B 1 39 ? 15.938 -10.734 -1.903 1 87.38 39 ALA B O 1
ATOM 1472 N N . PRO B 1 40 ? 14.414 -11.375 -0.322 1 91.12 40 PRO B N 1
ATOM 1473 C CA . PRO B 1 40 ? 13.406 -10.562 -1.011 1 91.12 40 PRO B CA 1
ATOM 1474 C C . PRO B 1 40 ? 13.742 -9.07 -0.99 1 91.12 40 PRO B C 1
ATOM 1476 O O . PRO B 1 40 ? 14.656 -8.648 -0.27 1 91.12 40 PRO B O 1
ATOM 1479 N N . GLY B 1 41 ? 13.141 -8.266 -1.958 1 93.12 41 GLY B N 1
ATOM 1480 C CA . GLY B 1 41 ? 13.461 -6.848 -2.039 1 93.12 41 GLY B CA 1
ATOM 1481 C C . GLY B 1 41 ? 12.266 -5.988 -2.402 1 93.12 41 GLY B C 1
ATOM 1482 O O . GLY B 1 41 ? 11.273 -6.488 -2.932 1 93.12 41 GLY B O 1
ATOM 1483 N N . LEU B 1 42 ? 12.328 -4.77 -2.01 1 95.88 42 LEU B N 1
ATOM 1484 C CA . LEU B 1 42 ? 11.391 -3.711 -2.367 1 95.88 42 LEU B CA 1
ATOM 1485 C C . LEU B 1 42 ? 12.094 -2.605 -3.146 1 95.88 42 LEU B C 1
ATOM 1487 O O . LEU B 1 42 ? 13.125 -2.098 -2.713 1 95.88 42 LEU B O 1
ATOM 1491 N N . PHE B 1 43 ? 11.516 -2.289 -4.312 1 94.38 43 PHE B N 1
ATOM 1492 C CA . PHE B 1 43 ? 12.148 -1.342 -5.223 1 94.38 43 PHE B CA 1
ATOM 1493 C C . PHE B 1 43 ? 11.195 -0.205 -5.57 1 94.38 43 PHE B C 1
ATOM 1495 O O . PHE B 1 43 ? 10 -0.431 -5.773 1 94.38 43 PHE B O 1
ATOM 1502 N N . ARG B 1 44 ? 11.711 0.917 -5.609 1 93.56 44 ARG B N 1
ATOM 1503 C CA . ARG B 1 44 ? 10.969 2.092 -6.059 1 93.56 44 ARG B CA 1
ATOM 1504 C C . ARG B 1 44 ? 11.57 2.658 -7.344 1 93.56 44 ARG B C 1
ATOM 1506 O O . ARG B 1 44 ? 12.766 2.959 -7.398 1 93.56 44 ARG B O 1
ATOM 1513 N N . GLN B 1 45 ? 10.766 2.637 -8.391 1 87.19 45 GLN B N 1
ATOM 1514 C CA . GLN B 1 45 ? 11.234 3.176 -9.672 1 87.19 45 GLN B CA 1
ATOM 1515 C C . GLN B 1 45 ? 10.078 3.775 -10.461 1 87.19 45 GLN B C 1
ATOM 1517 O O . GLN B 1 45 ? 9.023 3.145 -10.617 1 87.19 45 GLN B O 1
ATOM 1522 N N . TYR B 1 46 ? 10.289 5.074 -11.008 1 82.25 46 TYR B N 1
ATOM 1523 C CA . TYR B 1 46 ? 9.383 5.727 -11.945 1 82.25 46 TYR B CA 1
ATOM 1524 C C . TYR B 1 46 ? 7.953 5.73 -11.406 1 82.25 46 TYR B C 1
ATOM 1526 O O . TYR B 1 46 ? 7.016 5.379 -12.125 1 82.25 46 TYR B O 1
ATOM 1534 N N . GLY B 1 47 ? 7.754 5.996 -10.102 1 83.19 47 GLY B N 1
ATOM 1535 C CA . GLY B 1 47 ? 6.414 6.109 -9.539 1 83.19 47 GLY B CA 1
ATOM 1536 C C . GLY B 1 47 ? 5.777 4.766 -9.25 1 83.19 47 GLY B C 1
ATOM 1537 O O . GLY B 1 47 ? 4.578 4.688 -8.977 1 83.19 47 GLY B O 1
ATOM 1538 N N . GLU B 1 48 ? 6.598 3.732 -9.422 1 93 48 GLU B N 1
ATOM 1539 C CA . GLU B 1 48 ? 6.109 2.393 -9.117 1 93 48 GLU B CA 1
ATOM 1540 C C . GLU B 1 48 ? 6.91 1.76 -7.984 1 93 48 GLU B C 1
ATOM 1542 O O . GLU B 1 48 ? 8.07 2.119 -7.758 1 93 48 GLU B O 1
ATOM 1547 N N . VAL B 1 49 ? 6.25 0.914 -7.254 1 96.12 49 VAL B N 1
ATOM 1548 C CA . VAL B 1 49 ? 6.914 0.133 -6.215 1 96.12 49 VAL B CA 1
ATOM 1549 C C . VAL B 1 49 ? 6.801 -1.355 -6.535 1 96.12 49 VAL B C 1
ATOM 1551 O O . VAL B 1 49 ? 5.711 -1.854 -6.828 1 96.12 49 VAL B O 1
ATOM 1554 N N . SER B 1 50 ? 7.949 -2.004 -6.531 1 96.19 50 SER B N 1
ATOM 1555 C CA . SER B 1 50 ? 7.988 -3.434 -6.824 1 96.19 50 SER B CA 1
ATOM 1556 C C . SER B 1 50 ? 8.43 -4.234 -5.602 1 96.19 50 SER B C 1
ATOM 1558 O O . SER B 1 50 ? 9.359 -3.834 -4.895 1 96.19 50 SER B O 1
ATOM 1560 N N . VAL B 1 51 ? 7.688 -5.316 -5.301 1 96.31 51 VAL B N 1
ATOM 1561 C CA . VAL B 1 51 ? 8.094 -6.328 -4.328 1 96.31 51 VAL B CA 1
ATOM 1562 C C . VAL B 1 51 ? 8.484 -7.613 -5.055 1 96.31 51 VAL B C 1
ATOM 1564 O O . VAL B 1 51 ? 7.711 -8.148 -5.848 1 96.31 51 VAL B O 1
ATOM 1567 N N . ALA B 1 52 ? 9.703 -8.062 -4.809 1 94.75 52 ALA B N 1
ATOM 1568 C CA . ALA B 1 52 ? 10.172 -9.258 -5.508 1 94.75 52 ALA B CA 1
ATOM 1569 C C . ALA B 1 52 ? 10.773 -10.266 -4.527 1 94.75 52 ALA B C 1
ATOM 1571 O O . ALA B 1 52 ? 11.383 -9.883 -3.527 1 94.75 52 ALA B O 1
ATOM 1572 N N . TRP B 1 53 ? 10.586 -11.547 -4.801 1 93.12 53 TRP B N 1
ATOM 1573 C CA . TRP B 1 53 ? 11.125 -12.609 -3.957 1 93.12 53 TRP B CA 1
ATOM 1574 C C . TRP B 1 53 ? 11.297 -13.898 -4.75 1 93.12 53 TRP B C 1
ATOM 1576 O O . TRP B 1 53 ? 10.781 -14.023 -5.863 1 93.12 53 TRP B O 1
ATOM 1586 N N . GLY B 1 54 ? 12.203 -14.805 -4.273 1 91.5 54 GLY B N 1
ATOM 1587 C CA . GLY B 1 54 ? 12.305 -16.156 -4.801 1 91.5 54 GLY B CA 1
ATOM 1588 C C . GLY B 1 54 ? 11.273 -17.094 -4.211 1 91.5 54 GLY B C 1
ATOM 1589 O O . GLY B 1 54 ? 11 -17.062 -3.008 1 91.5 54 GLY B O 1
ATOM 1590 N N . GLN B 1 55 ? 10.641 -17.875 -5.109 1 89.12 55 GLN B N 1
ATOM 1591 C CA . GLN B 1 55 ? 9.586 -18.781 -4.672 1 89.12 55 GLN B CA 1
ATOM 1592 C C . GLN B 1 55 ? 9.727 -20.141 -5.34 1 89.12 55 GLN B C 1
ATOM 1594 O O . GLN B 1 55 ? 9.867 -20.234 -6.562 1 89.12 55 GLN B O 1
ATOM 1599 N N . THR B 1 56 ? 9.68 -21.141 -4.488 1 88.38 56 THR B N 1
ATOM 1600 C CA . THR B 1 56 ? 9.602 -22.484 -5.027 1 88.38 56 THR B CA 1
ATOM 1601 C C . THR B 1 56 ? 8.148 -22.922 -5.18 1 88.38 56 THR B C 1
ATOM 1603 O O . THR B 1 56 ? 7.383 -22.922 -4.211 1 88.38 56 THR B O 1
ATOM 1606 N N . LEU B 1 57 ? 7.691 -23.047 -6.355 1 77.25 57 LEU B N 1
ATOM 1607 C CA . LEU B 1 57 ? 6.359 -23.594 -6.598 1 77.25 57 LEU B CA 1
ATOM 1608 C C . LEU B 1 57 ? 6.414 -25.094 -6.82 1 77.25 57 LEU B C 1
ATOM 1610 O O . LEU B 1 57 ? 7.25 -25.578 -7.586 1 77.25 57 LEU B O 1
ATOM 1614 N N . LYS B 1 58 ? 5.504 -25.688 -6.203 1 74.62 58 LYS B N 1
ATOM 1615 C CA . LYS B 1 58 ? 5.5 -27.141 -6.25 1 74.62 58 LYS B CA 1
ATOM 1616 C C . LYS B 1 58 ? 5.34 -27.656 -7.68 1 74.62 58 LYS B C 1
ATOM 1618 O O . LYS B 1 58 ? 4.457 -27.188 -8.406 1 74.62 58 LYS B O 1
ATOM 1623 N N . PHE B 1 59 ? 6.297 -28.438 -8.133 1 66.25 59 PHE B N 1
ATOM 1624 C CA . PHE B 1 59 ? 6.32 -29.234 -9.359 1 66.25 59 PHE B CA 1
ATOM 1625 C C . PHE B 1 59 ? 6.766 -28.391 -10.547 1 66.25 59 PHE B C 1
ATOM 1627 O O . PHE B 1 59 ? 6.879 -28.891 -11.664 1 66.25 59 PHE B O 1
ATOM 1634 N N . THR B 1 60 ? 6.789 -27.094 -10.32 1 73.69 60 THR B N 1
ATOM 1635 C CA . THR B 1 60 ? 7.168 -26.328 -11.492 1 73.69 60 THR B CA 1
ATOM 1636 C C . THR B 1 60 ? 8.578 -25.766 -11.344 1 73.69 60 THR B C 1
ATOM 1638 O O . THR B 1 60 ? 9.258 -25.5 -12.336 1 73.69 60 THR B O 1
ATOM 1641 N N . GLY B 1 61 ? 9.023 -25.547 -10.109 1 82.56 61 GLY B N 1
ATOM 1642 C CA . GLY B 1 61 ? 10.398 -25.109 -9.93 1 82.56 61 GLY B CA 1
ATOM 1643 C C . GLY B 1 61 ? 10.516 -23.766 -9.219 1 82.56 61 GLY B C 1
ATOM 1644 O O . GLY B 1 61 ? 9.656 -23.406 -8.414 1 82.56 61 GLY B O 1
ATOM 1645 N N . ASP B 1 62 ? 11.758 -23.312 -9.406 1 88.12 62 ASP B N 1
ATOM 1646 C CA . ASP B 1 62 ? 12.109 -22.078 -8.719 1 88.12 62 ASP B CA 1
ATOM 1647 C C . ASP B 1 62 ? 11.805 -20.844 -9.578 1 88.12 62 ASP B C 1
ATOM 1649 O O . ASP B 1 62 ? 12.18 -20.812 -10.758 1 88.12 62 ASP B O 1
ATOM 1653 N N . TYR B 1 63 ? 11.062 -19.906 -8.992 1 89.88 63 TYR B N 1
ATOM 1654 C CA . TYR B 1 63 ? 10.648 -18.719 -9.734 1 89.88 63 TYR B CA 1
ATOM 1655 C C . TYR B 1 63 ? 11.023 -17.453 -8.977 1 89.88 63 TYR B C 1
ATOM 1657 O O . TYR B 1 63 ? 11.094 -17.453 -7.75 1 89.88 63 TYR B O 1
ATOM 1665 N N . ARG B 1 64 ? 11.305 -16.453 -9.727 1 91.5 64 ARG B N 1
ATOM 1666 C CA . ARG B 1 64 ? 11.25 -15.086 -9.219 1 91.5 64 ARG B CA 1
ATOM 1667 C C . ARG B 1 64 ? 9.844 -14.508 -9.336 1 91.5 64 ARG B C 1
ATOM 1669 O O . ARG B 1 64 ? 9.32 -14.359 -10.438 1 91.5 64 ARG B O 1
ATOM 1676 N N . MET B 1 65 ? 9.289 -14.242 -8.211 1 92.94 65 MET B N 1
ATOM 1677 C CA . MET B 1 65 ? 7.973 -13.602 -8.156 1 92.94 65 MET B CA 1
ATOM 1678 C C . MET B 1 65 ? 8.109 -12.094 -7.949 1 92.94 65 MET B C 1
ATOM 1680 O O . MET B 1 65 ? 9.047 -11.641 -7.301 1 92.94 65 MET B O 1
ATOM 1684 N N . GLN B 1 66 ? 7.168 -11.398 -8.562 1 93.81 66 GLN B N 1
ATOM 1685 C CA . GLN B 1 66 ? 7.207 -9.945 -8.422 1 93.81 66 GLN B CA 1
ATOM 1686 C C . GLN B 1 66 ? 5.801 -9.352 -8.484 1 93.81 66 GLN B C 1
ATOM 1688 O O . GLN B 1 66 ? 4.973 -9.789 -9.289 1 93.81 66 GLN B O 1
ATOM 1693 N N . ILE B 1 67 ? 5.535 -8.422 -7.602 1 96 67 ILE B N 1
ATOM 1694 C CA . ILE B 1 67 ? 4.316 -7.621 -7.648 1 96 67 ILE B CA 1
ATOM 1695 C C . ILE B 1 67 ? 4.68 -6.148 -7.832 1 96 67 ILE B C 1
ATOM 1697 O O . ILE B 1 67 ? 5.5 -5.605 -7.09 1 96 67 ILE B O 1
ATOM 1701 N N . ASP B 1 68 ? 4.109 -5.574 -8.836 1 96.38 68 ASP B N 1
ATOM 1702 C CA . ASP B 1 68 ? 4.297 -4.152 -9.102 1 96.38 68 ASP B CA 1
ATOM 1703 C C . ASP B 1 68 ? 3.047 -3.357 -8.734 1 96.38 68 ASP B C 1
ATOM 1705 O O . ASP B 1 68 ? 1.937 -3.727 -9.125 1 96.38 68 ASP B O 1
ATOM 1709 N N . PHE B 1 69 ? 3.242 -2.289 -8 1 97.06 69 PHE B N 1
ATOM 1710 C CA . PHE B 1 69 ? 2.17 -1.383 -7.609 1 97.06 69 PHE B CA 1
ATOM 1711 C C . PHE B 1 69 ? 2.379 0 -8.219 1 97.06 69 PHE B C 1
ATOM 1713 O O . PHE B 1 69 ? 3.473 0.563 -8.125 1 97.06 69 PHE B O 1
ATOM 1720 N N . THR B 1 70 ? 1.337 0.564 -8.789 1 95.12 70 THR B N 1
ATOM 1721 C CA . THR B 1 70 ? 1.363 1.984 -9.117 1 95.12 70 THR B CA 1
ATOM 1722 C C . THR B 1 70 ? 1.106 2.832 -7.879 1 95.12 70 THR B C 1
ATOM 1724 O O . THR B 1 70 ? 0.688 2.312 -6.84 1 95.12 70 THR B O 1
ATOM 1727 N N . GLN B 1 71 ? 1.298 4.133 -8.062 1 91.31 71 GLN B N 1
ATOM 1728 C CA . GLN B 1 71 ? 1.005 5.059 -6.973 1 91.31 71 GLN B CA 1
ATOM 1729 C C . GLN B 1 71 ? -0.48 5.043 -6.617 1 91.31 71 GLN B C 1
ATOM 1731 O O . GLN B 1 71 ? -0.845 5.102 -5.441 1 91.31 71 GLN B O 1
ATOM 1736 N N . ASP B 1 72 ? -1.268 4.914 -7.605 1 91.06 72 ASP B N 1
ATOM 1737 C CA . ASP B 1 72 ? -2.711 4.879 -7.387 1 91.06 72 ASP B CA 1
ATOM 1738 C C . ASP B 1 72 ? -3.121 3.617 -6.629 1 91.06 72 ASP B C 1
ATOM 1740 O O . ASP B 1 72 ? -4.027 3.654 -5.797 1 91.06 72 ASP B O 1
ATOM 1744 N N . ASP B 1 73 ? -2.449 2.52 -6.875 1 95.19 73 ASP B N 1
ATOM 1745 C CA . ASP B 1 73 ? -2.713 1.278 -6.152 1 95.19 73 ASP B CA 1
ATOM 1746 C C . ASP B 1 73 ? -2.414 1.433 -4.664 1 95.19 73 ASP B C 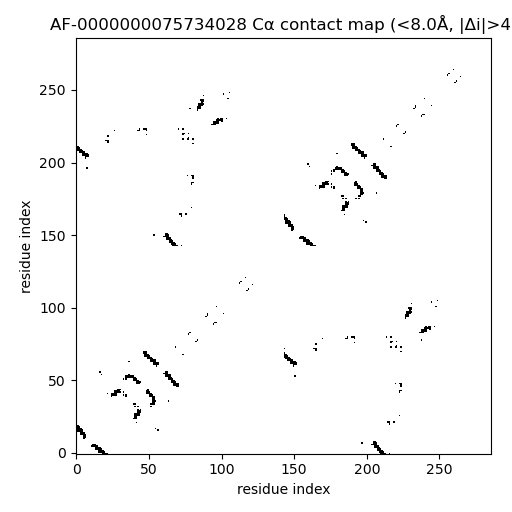1
ATOM 1748 O O . ASP B 1 73 ? -3.209 1.019 -3.818 1 95.19 73 ASP B O 1
ATOM 1752 N N . ILE B 1 74 ? -1.253 1.992 -4.484 1 93.5 74 ILE B N 1
ATOM 1753 C CA . ILE B 1 74 ? -0.804 2.148 -3.104 1 93.5 74 ILE B CA 1
ATOM 1754 C C . ILE B 1 74 ? -1.734 3.107 -2.363 1 93.5 74 ILE B C 1
ATOM 1756 O O . ILE B 1 74 ? -2.074 2.877 -1.2 1 93.5 74 ILE B O 1
ATOM 1760 N N . PHE B 1 75 ? -2.229 4.09 -3.035 1 90.94 75 PHE B N 1
ATOM 1761 C CA . PHE B 1 75 ? -3.193 5.008 -2.436 1 90.94 75 PHE B CA 1
ATOM 1762 C C . PHE B 1 75 ? -4.48 4.277 -2.076 1 90.94 75 PHE B C 1
ATOM 1764 O O . PHE B 1 75 ? -5.062 4.516 -1.015 1 90.94 75 PHE B O 1
ATOM 1771 N N . LYS B 1 76 ? -4.895 3.479 -2.945 1 93.75 76 LYS B N 1
ATOM 1772 C CA . LYS B 1 76 ? -6.109 2.705 -2.713 1 93.75 76 LYS B CA 1
ATOM 1773 C C . LYS B 1 76 ? -5.953 1.783 -1.508 1 93.75 76 LYS B C 1
ATOM 1775 O O . LYS B 1 76 ? -6.871 1.654 -0.695 1 93.75 76 LYS B O 1
ATOM 1780 N N . LEU B 1 77 ? -4.809 1.154 -1.363 1 95.25 77 LEU B N 1
ATOM 1781 C CA . LEU B 1 77 ? -4.527 0.292 -0.221 1 95.25 77 LEU B CA 1
ATOM 1782 C C . LEU B 1 77 ? -4.516 1.094 1.075 1 95.25 77 LEU B C 1
ATOM 1784 O O . LEU B 1 77 ? -5.055 0.648 2.092 1 95.25 77 LEU B O 1
ATOM 1788 N N . MET B 1 78 ? -3.906 2.268 0.996 1 91.94 78 MET B N 1
ATOM 1789 C CA . MET B 1 78 ? -3.865 3.145 2.162 1 91.94 78 MET B CA 1
ATOM 1790 C C . MET B 1 78 ? -5.273 3.555 2.584 1 91.94 78 MET B C 1
ATOM 1792 O O . MET B 1 78 ? -5.621 3.473 3.764 1 91.94 78 MET B O 1
ATOM 1796 N N . LYS B 1 79 ? -6.062 3.914 1.642 1 91.19 79 LYS B N 1
ATOM 1797 C CA . LYS B 1 79 ? -7.441 4.309 1.913 1 91.19 79 LYS B CA 1
ATOM 1798 C C . LYS B 1 79 ? -8.234 3.156 2.523 1 91.19 79 LYS B C 1
ATOM 1800 O O . LYS B 1 79 ? -9.055 3.367 3.42 1 91.19 79 LYS B O 1
ATOM 1805 N N . ALA B 1 80 ? -7.953 2.006 2.08 1 92.94 80 ALA B N 1
ATOM 1806 C CA . ALA B 1 80 ? -8.648 0.829 2.598 1 92.94 80 ALA B CA 1
ATOM 1807 C C . ALA B 1 80 ? -8.219 0.529 4.031 1 92.94 80 ALA B C 1
ATOM 1809 O O . ALA B 1 80 ? -9.039 0.111 4.855 1 92.94 80 ALA B O 1
ATOM 1810 N N . SER B 1 81 ? -6.973 0.735 4.309 1 90.62 81 SER B N 1
ATOM 1811 C CA . SER B 1 81 ? -6.406 0.381 5.605 1 90.62 81 SER B CA 1
ATOM 1812 C C . SER B 1 81 ? -6.727 1.439 6.656 1 90.62 81 SER B C 1
ATOM 1814 O O . SER B 1 81 ? -7.09 1.11 7.785 1 90.62 81 SER B O 1
ATOM 1816 N N . TYR B 1 82 ? -6.586 2.711 6.285 1 83.44 82 TYR B N 1
ATOM 1817 C CA . TYR B 1 82 ? -6.625 3.783 7.273 1 83.44 82 TYR B CA 1
ATOM 1818 C C . TYR B 1 82 ? -7.82 4.699 7.043 1 83.44 82 TYR B C 1
ATOM 1820 O O . TYR B 1 82 ? -8.078 5.609 7.832 1 83.44 82 TYR B O 1
ATOM 1828 N N . GLY B 1 83 ? -8.539 4.379 6.055 1 86.12 83 GLY B N 1
ATOM 1829 C CA . GLY B 1 83 ? -9.586 5.316 5.684 1 86.12 83 GLY B CA 1
ATOM 1830 C C . GLY B 1 83 ? -9.062 6.543 4.965 1 86.12 83 GLY B C 1
ATOM 1831 O O . GLY B 1 83 ? -8.062 6.469 4.242 1 86.12 83 GLY B O 1
ATOM 1832 N N . ARG B 1 84 ? -9.836 7.602 5.012 1 87.19 84 ARG B N 1
ATOM 1833 C CA . ARG B 1 84 ? -9.484 8.82 4.289 1 87.19 84 ARG B CA 1
ATOM 1834 C C . ARG B 1 84 ? -8.906 9.867 5.234 1 87.19 84 ARG B C 1
ATOM 1836 O O . ARG B 1 84 ? -8.594 10.984 4.812 1 87.19 84 ARG B O 1
ATOM 1843 N N . GLU B 1 85 ? -8.719 9.398 6.426 1 88.94 85 GLU B N 1
ATOM 1844 C CA . GLU B 1 85 ? -8.266 10.383 7.406 1 88.94 85 GLU B CA 1
ATOM 1845 C C . GLU B 1 85 ? -6.797 10.164 7.766 1 88.94 85 GLU B C 1
ATOM 1847 O O . GLU B 1 85 ? -6.418 9.094 8.234 1 88.94 85 GLU B O 1
ATOM 1852 N N . LEU B 1 86 ? -6.027 11.195 7.43 1 89.06 86 LEU B N 1
ATOM 1853 C CA . LEU B 1 86 ? -4.656 11.219 7.922 1 89.06 86 LEU B CA 1
ATOM 1854 C C . LEU B 1 86 ? -4.617 11.531 9.414 1 89.06 86 LEU B C 1
ATOM 1856 O O . LEU B 1 86 ? -5.184 12.531 9.852 1 89.06 86 LEU B O 1
ATOM 1860 N N . ASP B 1 87 ? -3.889 10.711 10.117 1 90.69 87 ASP B N 1
ATOM 1861 C CA . ASP B 1 87 ? -3.893 10.844 11.57 1 90.69 87 ASP B CA 1
ATOM 1862 C C . ASP B 1 87 ? -2.471 10.961 12.117 1 90.69 87 ASP B C 1
ATOM 1864 O O . ASP B 1 87 ? -1.502 10.719 11.398 1 90.69 87 ASP B O 1
ATOM 1868 N N . VAL B 1 88 ? -2.438 11.297 13.414 1 90.94 88 VAL B N 1
ATOM 1869 C CA . VAL B 1 88 ? -1.169 11.523 14.094 1 90.94 88 VAL B CA 1
ATOM 1870 C C . VAL B 1 88 ? -0.379 10.219 14.164 1 90.94 88 VAL B C 1
ATOM 1872 O O . VAL B 1 88 ? 0.852 10.234 14.242 1 90.94 88 VAL B O 1
ATOM 1875 N N . ASP B 1 89 ? -1.034 9.18 14.086 1 87.5 89 ASP B N 1
ATOM 1876 C CA . ASP B 1 89 ? -0.376 7.875 14.156 1 87.5 89 ASP B CA 1
ATOM 1877 C C . ASP B 1 89 ? 0.626 7.707 13.016 1 87.5 89 ASP B C 1
ATOM 1879 O O . ASP B 1 89 ? 1.617 6.988 13.148 1 87.5 89 ASP B O 1
ATOM 1883 N N . LEU B 1 90 ? 0.361 8.367 11.891 1 88.06 90 LEU B N 1
ATOM 1884 C CA . LEU B 1 90 ? 1.285 8.312 10.758 1 88.06 90 LEU B CA 1
ATOM 1885 C C . LEU B 1 90 ? 2.627 8.938 11.133 1 88.06 90 LEU B C 1
ATOM 1887 O O . LEU B 1 90 ? 3.678 8.469 10.68 1 88.06 90 LEU B O 1
ATOM 1891 N N . LEU B 1 91 ? 2.582 9.891 11.969 1 88.94 91 LEU B N 1
ATOM 1892 C CA . LEU B 1 91 ? 3.818 10.508 12.438 1 88.94 91 LEU B CA 1
ATOM 1893 C C . LEU B 1 91 ? 4.586 9.562 13.352 1 88.94 91 LEU B C 1
ATOM 1895 O O . LEU B 1 91 ? 5.82 9.516 13.312 1 88.94 91 LEU B O 1
ATOM 1899 N N . ASP B 1 92 ? 3.906 8.875 14.172 1 87.44 92 ASP B N 1
ATOM 1900 C CA . ASP B 1 92 ? 4.523 7.895 15.062 1 87.44 92 ASP B CA 1
ATOM 1901 C C . ASP B 1 92 ? 5.219 6.793 14.266 1 87.44 92 ASP B C 1
ATOM 1903 O O . ASP B 1 92 ? 6.184 6.188 14.742 1 87.44 92 ASP B O 1
ATOM 1907 N N . LYS B 1 93 ? 4.703 6.605 13.055 1 85.44 93 LYS B N 1
ATOM 1908 C CA . LYS B 1 93 ? 5.27 5.562 12.203 1 85.44 93 LYS B CA 1
ATOM 1909 C C . LYS B 1 93 ? 6.379 6.121 11.312 1 85.44 93 LYS B C 1
ATOM 1911 O O . LYS B 1 93 ? 6.855 5.438 10.406 1 85.44 93 LYS B O 1
ATOM 1916 N N . GLY B 1 94 ? 6.715 7.363 11.531 1 85.75 94 GLY B N 1
ATOM 1917 C CA . GLY B 1 94 ? 7.91 7.914 10.906 1 85.75 94 GLY B CA 1
ATOM 1918 C C . GLY B 1 94 ? 7.602 8.859 9.758 1 85.75 94 GLY B C 1
ATOM 1919 O O . GLY B 1 94 ? 8.508 9.305 9.055 1 85.75 94 GLY B O 1
ATOM 1920 N N . PHE B 1 95 ? 6.363 9.148 9.539 1 88.94 95 PHE B N 1
ATOM 1921 C CA . PHE B 1 95 ? 6.035 10.141 8.531 1 88.94 95 PHE B CA 1
ATOM 1922 C C . PHE B 1 95 ? 6.238 11.555 9.07 1 88.94 95 PHE B C 1
ATOM 1924 O O . PHE B 1 95 ? 6.148 11.781 10.273 1 88.94 95 PHE B O 1
ATOM 1931 N N . THR B 1 96 ? 6.57 12.422 8.172 1 91.5 96 THR B N 1
ATOM 1932 C CA . THR B 1 96 ? 6.645 13.844 8.477 1 91.5 96 THR B CA 1
ATOM 1933 C C . THR B 1 96 ? 5.605 14.625 7.672 1 91.5 96 THR B C 1
ATOM 1935 O O . THR B 1 96 ? 5.004 14.086 6.742 1 91.5 96 THR B O 1
ATOM 1938 N N . VAL B 1 97 ? 5.371 15.82 8.117 1 91.38 97 VAL B N 1
ATOM 1939 C CA . VAL B 1 97 ? 4.414 16.672 7.414 1 91.38 97 VAL B CA 1
ATOM 1940 C C . VAL B 1 97 ? 5.164 17.688 6.551 1 91.38 97 VAL B C 1
ATOM 1942 O O . VAL B 1 97 ? 6.102 18.328 7.02 1 91.38 97 VAL B O 1
ATOM 1945 N N . SER B 1 98 ? 4.758 17.75 5.324 1 91.44 98 SER B N 1
ATOM 1946 C CA . SER B 1 98 ? 5.395 18.719 4.43 1 91.44 98 SER B CA 1
ATOM 1947 C C . SER B 1 98 ? 5.047 20.141 4.816 1 91.44 98 SER B C 1
ATOM 1949 O O . SER B 1 98 ? 3.998 20.391 5.414 1 91.44 98 SER B O 1
ATOM 1951 N N . GLU B 1 99 ? 5.879 21.016 4.352 1 90.19 99 GLU B N 1
ATOM 1952 C CA . GLU B 1 99 ? 5.613 22.438 4.578 1 90.19 99 GLU B CA 1
ATOM 1953 C C . GLU B 1 99 ? 4.348 22.891 3.846 1 90.19 99 GLU B C 1
ATOM 1955 O O . GLU B 1 99 ? 3.586 23.703 4.355 1 90.19 99 GLU B O 1
ATOM 1960 N N . ALA B 1 100 ? 4.172 22.312 2.746 1 91.06 100 ALA B N 1
ATOM 1961 C CA . ALA B 1 100 ? 2.988 22.656 1.96 1 91.06 100 ALA B CA 1
ATOM 1962 C C . ALA B 1 100 ? 1.712 22.234 2.686 1 91.06 100 ALA B C 1
ATOM 1964 O O . ALA B 1 100 ? 0.736 22.984 2.717 1 91.06 100 ALA B O 1
ATOM 1965 N N . LEU B 1 101 ? 1.757 21.141 3.262 1 91.81 101 LEU B N 1
ATOM 1966 C CA . LEU B 1 101 ? 0.598 20.641 4 1 91.81 101 LEU B CA 1
ATOM 1967 C C . LEU B 1 101 ? 0.371 21.469 5.266 1 91.81 101 LEU B C 1
ATOM 1969 O O . LEU B 1 101 ? -0.77 21.781 5.605 1 91.81 101 LEU B O 1
ATOM 1973 N N . LYS B 1 102 ? 1.419 21.781 5.898 1 89.44 102 LYS B N 1
ATOM 1974 C CA . LYS B 1 102 ? 1.324 22.641 7.07 1 89.44 102 LYS B CA 1
ATOM 1975 C C . LYS B 1 102 ? 0.644 23.969 6.723 1 89.44 102 LYS B C 1
ATOM 1977 O O . LYS B 1 102 ? -0.294 24.391 7.402 1 89.44 102 LYS B O 1
ATOM 1982 N N . LYS B 1 103 ? 1.137 24.531 5.734 1 87.94 103 LYS B N 1
ATOM 1983 C CA . LYS B 1 103 ? 0.604 25.812 5.293 1 87.94 103 LYS B CA 1
ATOM 1984 C C . LYS B 1 103 ? -0.874 25.703 4.93 1 87.94 103 LYS B C 1
ATOM 1986 O O . LYS B 1 103 ? -1.67 26.578 5.266 1 87.94 103 LYS B O 1
ATOM 1991 N N . LYS B 1 104 ? -1.209 24.656 4.32 1 87.5 104 LYS B N 1
ATOM 1992 C CA . LYS B 1 104 ? -2.596 24.422 3.926 1 87.5 104 LYS B CA 1
ATOM 1993 C C . LYS B 1 104 ? -3.502 24.297 5.145 1 87.5 104 LYS B C 1
ATOM 1995 O O . LYS B 1 104 ? -4.59 24.875 5.188 1 87.5 104 LYS B O 1
ATOM 2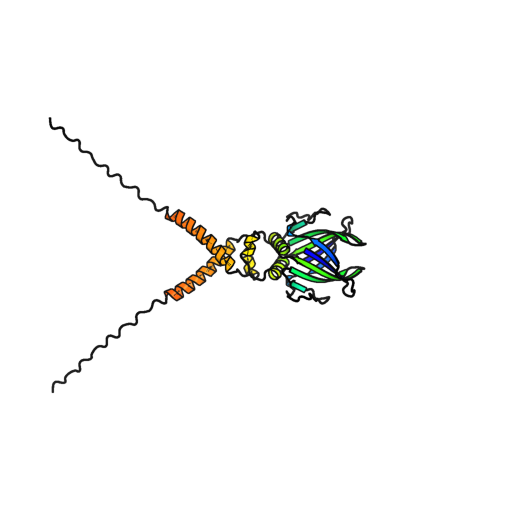000 N N . ILE B 1 105 ? -3.096 23.656 6.125 1 86.12 105 ILE B N 1
ATOM 2001 C CA . ILE B 1 105 ? -3.852 23.453 7.352 1 86.12 105 ILE B CA 1
ATOM 2002 C C . ILE B 1 105 ? -3.992 24.766 8.109 1 86.12 105 ILE B C 1
ATOM 2004 O O . ILE B 1 105 ? -5.074 25.094 8.602 1 86.12 105 ILE B O 1
ATOM 2008 N N . LEU B 1 106 ? -2.941 25.453 8.141 1 84.44 106 LEU B N 1
ATOM 2009 C CA . LEU B 1 106 ? -2.941 26.75 8.828 1 84.44 106 LEU B CA 1
ATOM 2010 C C . LEU B 1 106 ? -3.914 27.703 8.156 1 84.44 106 LEU B C 1
ATOM 2012 O O . LEU B 1 106 ? -4.625 28.453 8.844 1 84.44 106 LEU B O 1
ATOM 2016 N N . SER B 1 107 ? -3.91 27.672 6.906 1 83.44 107 SER B N 1
ATOM 2017 C CA . SER B 1 107 ? -4.816 28.547 6.176 1 83.44 107 SER B CA 1
ATOM 2018 C C . SER B 1 107 ? -6.273 28.188 6.453 1 83.44 107 SER B C 1
ATOM 2020 O O . SER B 1 107 ? -7.125 29.078 6.547 1 83.44 107 SER B O 1
ATOM 2022 N N . GLU B 1 108 ? -6.574 26.953 6.645 1 77.19 108 GLU B N 1
ATOM 2023 C CA . GLU B 1 108 ? -7.926 26.484 6.949 1 77.19 108 GLU B CA 1
ATOM 2024 C C . GLU B 1 108 ? -8.328 26.875 8.367 1 77.19 108 GLU B C 1
ATOM 2026 O O . GLU B 1 108 ? -9.477 27.266 8.609 1 77.19 108 GLU B O 1
ATOM 2031 N N . ILE B 1 109 ? -7.371 26.875 9.242 1 74.75 109 ILE B N 1
ATOM 2032 C CA . ILE B 1 109 ? -7.629 27.203 10.641 1 74.75 109 ILE B CA 1
ATOM 2033 C C . ILE B 1 109 ? -7.82 28.703 10.797 1 74.75 109 ILE B C 1
ATOM 2035 O O . ILE B 1 109 ? -8.742 29.156 11.477 1 74.75 109 ILE B O 1
ATOM 2039 N N . LYS B 1 110 ? -6.98 29.5 10.188 1 68.94 110 LYS B N 1
ATOM 2040 C CA . LYS B 1 110 ? -7.105 30.953 10.234 1 68.94 110 LYS B CA 1
ATOM 2041 C C . LYS B 1 110 ? -8.438 31.406 9.656 1 68.94 110 LYS B C 1
ATOM 2043 O O . LYS B 1 110 ? -9.102 32.281 10.219 1 68.94 110 LYS B O 1
ATOM 2048 N N . LEU B 1 111 ? -8.859 30.734 8.68 1 67.56 111 LEU B N 1
ATOM 2049 C CA . LEU B 1 111 ? -10.141 31.062 8.062 1 67.56 111 LEU B CA 1
ATOM 2050 C C . LEU B 1 111 ? -11.289 30.734 9 1 67.56 111 LEU B C 1
ATOM 2052 O O . LEU B 1 111 ? -12.219 31.531 9.156 1 67.56 111 LEU B O 1
ATOM 2056 N N . THR B 1 112 ? -11.164 29.719 9.703 1 67.12 112 THR B N 1
ATOM 2057 C CA . THR B 1 112 ? -12.203 29.312 10.641 1 67.12 112 THR B CA 1
ATOM 2058 C C . THR B 1 112 ? -12.18 30.188 11.891 1 67.12 112 THR B C 1
ATOM 2060 O O . THR B 1 112 ? -13.234 30.578 12.398 1 67.12 112 THR B O 1
ATOM 2063 N N . ASP B 1 113 ? -10.984 30.484 12.32 1 66 113 ASP B N 1
ATOM 2064 C CA . ASP B 1 113 ? -10.836 31.328 13.492 1 66 113 ASP B CA 1
ATOM 2065 C C . ASP B 1 113 ? -11.219 32.781 13.18 1 66 113 ASP B C 1
ATOM 2067 O O . ASP B 1 113 ? -11.875 33.438 13.984 1 66 113 ASP B O 1
ATOM 2071 N N . LEU B 1 114 ? -10.789 33.188 12.047 1 61.31 114 LEU B N 1
ATOM 2072 C CA . LEU B 1 114 ? -11.203 34.531 11.617 1 61.31 114 LEU B CA 1
ATOM 2073 C C . LEU B 1 114 ? -12.727 34.594 11.469 1 61.31 114 LEU B C 1
ATOM 2075 O O . LEU B 1 114 ? -13.359 35.531 11.961 1 61.31 114 LEU B O 1
ATOM 2079 N N . THR B 1 115 ? -13.281 33.625 10.961 1 58.56 115 THR B N 1
ATOM 2080 C CA . THR B 1 115 ? -14.727 33.594 10.781 1 58.56 115 THR B CA 1
ATOM 2081 C C . THR B 1 115 ? -15.445 33.5 12.133 1 58.56 115 THR B C 1
ATOM 2083 O O . THR B 1 115 ? -16.422 34.219 12.367 1 58.56 115 THR B O 1
ATOM 2086 N N . LEU B 1 116 ? -14.852 32.781 13.008 1 59.91 116 LEU B N 1
ATOM 2087 C CA . LEU B 1 116 ? -15.461 32.625 14.32 1 59.91 116 LEU B CA 1
ATOM 2088 C C . LEU B 1 116 ? -15.211 33.844 15.188 1 59.91 116 LEU B C 1
ATOM 2090 O O . LEU B 1 116 ? -16.109 34.312 15.891 1 59.91 116 LEU B O 1
ATOM 2094 N N . GLY B 1 117 ? -13.977 34.219 15.148 1 56.66 117 GLY B N 1
ATOM 2095 C CA . GLY B 1 117 ? -13.617 35.438 15.859 1 56.66 117 GLY B CA 1
ATOM 2096 C C . GLY B 1 117 ? -14.352 36.656 15.344 1 56.66 117 GLY B C 1
ATOM 2097 O O . GLY B 1 117 ? -14.852 37.469 16.125 1 56.66 117 GLY B O 1
ATOM 2098 N N . ASP B 1 118 ? -14.438 36.75 14.086 1 58.69 118 ASP B N 1
ATOM 2099 C CA . ASP B 1 118 ? -15.148 37.844 13.461 1 58.69 118 ASP B CA 1
ATOM 2100 C C . ASP B 1 118 ? -16.641 37.781 13.727 1 58.69 118 ASP B C 1
ATOM 2102 O O . ASP B 1 118 ? -17.312 38.781 13.883 1 58.69 118 ASP B O 1
ATOM 2106 N N . LEU B 1 119 ? -17.125 36.594 13.852 1 56.78 119 LEU B N 1
ATOM 2107 C CA . LEU B 1 119 ? -18.531 36.375 14.141 1 56.78 119 LEU B CA 1
ATOM 2108 C C . LEU B 1 119 ? -18.828 36.594 15.617 1 56.78 119 LEU B C 1
ATOM 2110 O O . LEU B 1 119 ? -19.891 37.125 15.953 1 56.78 119 LEU B O 1
ATOM 2114 N N . LEU B 1 120 ? -17.844 36.344 16.484 1 58.97 120 LEU B N 1
ATOM 2115 C CA . LEU B 1 120 ? -18 36.531 17.922 1 58.97 120 LEU B CA 1
ATOM 2116 C C . LEU B 1 120 ? -17.641 37.969 18.312 1 58.97 120 LEU B C 1
ATOM 2118 O O . LEU B 1 120 ? -18.172 38.469 19.297 1 58.97 120 LEU B O 1
ATOM 2122 N N . GLY B 1 121 ? -16.641 38.469 17.672 1 55.03 121 GLY B N 1
ATOM 2123 C CA . GLY B 1 121 ? -16.25 39.844 17.938 1 55.03 121 GLY B CA 1
ATOM 2124 C C . GLY B 1 121 ? -17.281 40.844 17.469 1 55.03 121 GLY B C 1
ATOM 2125 O O . GLY B 1 121 ? -17.281 42 17.922 1 55.03 121 GLY B O 1
ATOM 2126 N N . THR B 1 122 ? -17.875 40.469 16.453 1 50.88 122 THR B N 1
ATOM 2127 C CA . THR B 1 122 ? -18.875 41.406 15.961 1 50.88 122 THR B CA 1
ATOM 2128 C C . THR B 1 122 ? -20.125 41.375 16.828 1 50.88 122 THR B C 1
ATOM 2130 O O . THR B 1 122 ? -21.016 42.219 16.688 1 50.88 122 THR B O 1
ATOM 2133 N N . ALA B 1 123 ? -20.141 40.406 17.703 1 47.44 12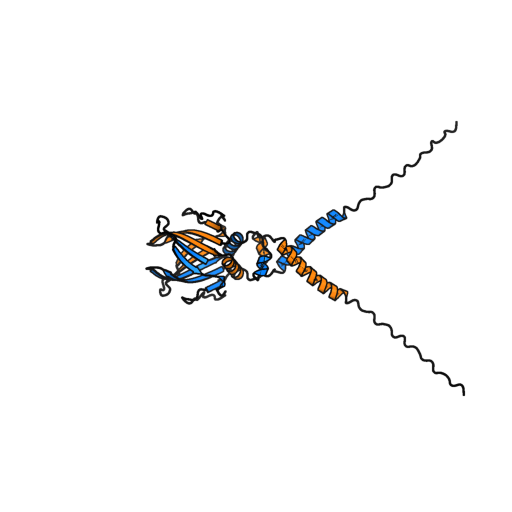3 ALA B N 1
ATOM 2134 C CA . ALA B 1 123 ? -21.234 40.438 18.672 1 47.44 123 ALA B CA 1
ATOM 2135 C C . ALA B 1 123 ? -20.891 41.375 19.844 1 47.44 123 ALA B C 1
ATOM 2137 O O . ALA B 1 123 ? -20.484 40.906 20.906 1 47.44 123 ALA B O 1
ATOM 2138 N N . SER B 1 124 ? -20.266 42.5 19.625 1 45.97 124 SER B N 1
ATOM 2139 C CA . SER B 1 124 ? -20.391 43.438 20.719 1 45.97 124 SER B CA 1
ATOM 2140 C C . SER B 1 124 ? -21.844 43.781 21 1 45.97 124 SER B C 1
ATOM 2142 O O . SER B 1 124 ? -22.609 44.031 20.062 1 45.97 124 SER B O 1
ATOM 2144 N N . PRO B 1 125 ? -22.391 43.594 22.25 1 45.19 125 PRO B N 1
ATOM 2145 C CA . PRO B 1 125 ? -23.75 44.062 22.5 1 45.19 125 PRO B CA 1
ATOM 2146 C C . PRO B 1 125 ? -23.953 45.5 22.062 1 45.19 125 PRO B C 1
ATOM 2148 O O . PRO B 1 125 ? -23.266 46.406 22.531 1 45.19 125 PRO B O 1
ATOM 2151 N N . GLN B 1 126 ? -24.344 45.781 20.891 1 42.19 126 GLN B N 1
ATOM 2152 C CA . GLN B 1 126 ? -24.828 47.125 20.609 1 42.19 126 GLN B CA 1
ATOM 2153 C C . GLN B 1 126 ? -25.734 47.656 21.734 1 42.19 126 GLN B C 1
ATOM 2155 O O . GLN B 1 126 ? -26.734 47 22.078 1 42.19 126 GLN B O 1
ATOM 2160 N N . THR B 1 127 ? -25.234 48.5 22.672 1 47.41 127 THR B N 1
ATOM 2161 C CA . THR B 1 127 ? -26.031 49.25 23.625 1 47.41 127 THR B CA 1
ATOM 2162 C C . THR B 1 127 ? -27.219 49.938 22.922 1 47.41 127 THR B C 1
ATOM 2164 O O . THR B 1 127 ? -27.031 50.688 21.969 1 47.41 127 THR B O 1
ATOM 2167 N N . ALA B 1 128 ? -28.438 49.438 23.141 1 48.91 128 ALA B N 1
ATOM 2168 C CA . ALA B 1 128 ? -29.688 50 22.656 1 48.91 128 ALA B CA 1
ATOM 2169 C C . ALA B 1 128 ? -29.719 51.5 22.875 1 48.91 128 ALA B C 1
ATOM 2171 O O . ALA B 1 128 ? -29.297 52 23.922 1 48.91 128 ALA B O 1
ATOM 2172 N N . PRO B 1 129 ? -29.844 52.344 21.922 1 47.56 129 PRO B N 1
ATOM 2173 C CA . PRO B 1 129 ? -29.969 53.781 22.156 1 47.56 129 PRO B CA 1
ATOM 2174 C C . PRO B 1 129 ? -31.078 54.125 23.156 1 47.56 129 PRO B C 1
ATOM 2176 O O . PRO B 1 129 ? -32.156 53.5 23.141 1 47.56 129 PRO B O 1
ATOM 2179 N N . GLN B 1 130 ? -30.891 54.719 24.328 1 45.69 130 GLN B N 1
ATOM 2180 C CA . GLN B 1 130 ? -31.844 55.25 25.297 1 45.69 130 GLN B CA 1
ATOM 2181 C C . GLN B 1 130 ? -32.844 56.188 24.641 1 45.69 130 GLN B C 1
ATOM 2183 O O . GLN B 1 130 ? -32.438 57.188 24 1 45.69 130 GLN B O 1
ATOM 2188 N N . GLN B 1 131 ? -34.062 55.844 24.344 1 47.41 131 GLN B N 1
ATOM 2189 C CA . GLN B 1 131 ? -35.188 56.688 23.891 1 47.41 131 GLN B CA 1
ATOM 2190 C C . GLN B 1 131 ? -35.375 57.875 24.828 1 47.41 131 GLN B C 1
ATOM 2192 O O . GLN B 1 131 ? -35.656 57.688 26.016 1 47.41 131 GLN B O 1
ATOM 2197 N N . GLN B 1 132 ? -34.781 59.094 24.609 1 45.56 132 GLN B N 1
ATOM 2198 C CA . GLN B 1 132 ? -35.156 60.344 25.281 1 45.56 132 GLN B CA 1
ATOM 2199 C C . GLN B 1 132 ? -36.656 60.625 25.125 1 45.56 132 GLN B C 1
ATOM 2201 O O . GLN B 1 132 ? -37.156 60.812 24.016 1 45.56 132 GLN B O 1
ATOM 2206 N N . THR B 1 133 ? -37.562 60.156 25.953 1 45.66 133 THR B N 1
ATOM 2207 C CA . THR B 1 133 ? -38.969 60.562 26.031 1 45.66 133 THR B CA 1
ATOM 2208 C C . THR B 1 133 ? -39.062 62.062 26.25 1 45.66 133 THR B C 1
ATOM 2210 O O . THR B 1 133 ? -38.719 62.594 27.312 1 45.66 133 THR B O 1
ATOM 2213 N N . GLY B 1 134 ? -38.938 62.938 25.219 1 43.12 134 GLY B N 1
ATOM 2214 C CA . GLY B 1 134 ? -39.25 64.375 25.25 1 43.12 134 GLY B CA 1
ATOM 2215 C C . GLY B 1 134 ? -40.656 64.625 25.766 1 43.12 134 GLY B C 1
ATOM 2216 O O . GLY B 1 134 ? -41.625 64.125 25.219 1 43.12 134 GLY B O 1
ATOM 2217 N N . THR B 1 135 ? -40.875 65 27.031 1 47.66 135 THR B N 1
ATOM 2218 C CA . THR B 1 135 ? -42.094 65.5 27.656 1 47.66 135 THR B CA 1
ATOM 2219 C C . THR B 1 135 ? -42.656 66.688 26.922 1 47.66 135 THR B C 1
ATOM 2221 O O . THR B 1 135 ? -42.031 67.75 26.875 1 47.66 135 THR B O 1
ATOM 2224 N N . VAL B 1 136 ? -43.5 66.562 25.922 1 47.25 136 VAL B N 1
ATOM 2225 C CA . VAL B 1 136 ? -44.25 67.562 25.203 1 47.25 136 VAL B CA 1
ATOM 2226 C C . VAL B 1 136 ? -45.125 68.375 26.188 1 47.25 136 VAL B C 1
ATOM 2228 O O . VAL B 1 136 ? -46 67.812 26.828 1 47.25 136 VAL B O 1
ATOM 2231 N N . ARG B 1 137 ? -44.688 69.5 26.781 1 51.44 137 ARG B N 1
ATOM 2232 C CA . ARG B 1 137 ? -45.438 70.375 27.594 1 51.44 137 ARG B CA 1
ATOM 2233 C C . ARG B 1 137 ? -46.562 71.062 26.797 1 51.44 137 ARG B C 1
ATOM 2235 O O . ARG B 1 137 ? -46.344 71.5 25.688 1 51.44 137 ARG B O 1
ATOM 2242 N N . PRO B 1 138 ? -47.875 70.812 27.047 1 48.19 138 PRO B N 1
ATOM 2243 C CA . PRO B 1 138 ? -49.031 71.312 26.328 1 48.19 138 PRO B CA 1
ATOM 2244 C C . PRO B 1 138 ? -49.062 72.875 26.281 1 48.19 138 PRO B C 1
ATOM 2246 O O . PRO B 1 138 ? -48.562 73.5 27.188 1 48.19 138 PRO B O 1
ATOM 2249 N N . PHE B 1 139 ? -49.094 73.5 25.125 1 51.25 139 PHE B N 1
ATOM 2250 C CA . PHE B 1 139 ? -49.25 74.938 24.859 1 51.25 139 PHE B CA 1
ATOM 2251 C C . PHE B 1 139 ? -50.5 75.5 25.547 1 51.25 139 PHE B C 1
ATOM 2253 O O . PHE B 1 139 ? -51.625 75.062 25.234 1 51.25 139 PHE B O 1
ATOM 2260 N N . ARG B 1 140 ? -50.5 76 26.766 1 47.78 140 ARG B N 1
ATOM 2261 C CA . ARG B 1 140 ? -51.594 76.625 27.453 1 47.78 140 ARG B CA 1
ATOM 2262 C C . ARG B 1 140 ? -52.156 77.75 26.625 1 47.78 140 ARG B C 1
ATOM 2264 O O . ARG B 1 140 ? -51.438 78.688 26.266 1 47.78 140 ARG B O 1
ATOM 2271 N N . ARG B 1 141 ? -53.219 77.562 25.812 1 43.16 141 ARG B N 1
ATOM 2272 C CA . ARG B 1 141 ? -53.969 78.562 25.094 1 43.16 141 ARG B CA 1
ATOM 2273 C C . ARG B 1 141 ? -54.438 79.688 26.047 1 43.16 141 ARG B C 1
ATOM 2275 O O . ARG B 1 141 ? -55.188 79.375 27 1 43.16 141 ARG B O 1
ATOM 2282 N N . ARG B 1 142 ? -53.719 80.75 26.234 1 44.41 142 ARG B N 1
ATOM 2283 C CA . ARG B 1 142 ? -54.188 81.938 26.891 1 44.41 142 ARG B CA 1
ATOM 2284 C C . ARG B 1 142 ? -55.5 82.438 26.266 1 44.41 142 ARG B C 1
ATOM 2286 O O . ARG B 1 142 ? -55.562 82.75 25.078 1 44.41 142 ARG B O 1
ATOM 2293 N N . ILE B 1 143 ? -56.75 81.875 26.656 1 36.25 143 ILE B N 1
ATOM 2294 C CA . ILE B 1 143 ? -57.969 82.625 26.5 1 36.25 143 ILE B CA 1
ATOM 2295 C C . ILE B 1 143 ? -57.969 83.875 27.406 1 36.25 143 ILE B C 1
ATOM 2297 O O . ILE B 1 143 ? -57.625 83.75 28.594 1 36.25 143 ILE B O 1
#

Organism: Rhodopseudomonas palustris (strain ATCC BAA-98 / CGA009) (NCBI:txid258594)

Nearest PDB structures (foldseek):
  6ce0-assembly1_G  TM=6.037E-01  e=1.876E+00  Human immunodeficiency virus 1
  4lud-assembly2_B  TM=3.692E-01  e=8.040E-01  Homo sapiens
  5whm-assembly2_D  TM=4.720E-01  e=2.539E+00  Brucella abortus
  5whm-assembly1_A  TM=4.917E-01  e=3.879E+00  Brucella abortus
  1vqz-assembly1_A  TM=2.742E-01  e=5.925E+00  Streptococcus pneumoniae TIGR4

Foldseek 3Di:
DWDWDDDPPDPPDIDTFDDDDCVPADEAQDPVCDDDQCHWHWYDYPQKIKTWHWGQDPPPGIDIDMDIDHNVRVVVVCCVVPNPDDDCVVVVVPDDDDPVRVVVVVVVVCVVCCVVCVVVVVPPPPPDPPPPPPPPDDPPPDD/DWDWDDDPPDPPDIDTFDDDDCVPADEAQDPVCDDDQCHWHWYDYPQKIKTWHWGQDPPPGIDIDMDIDHNVRVVVVCCVVPNPDDDCVVVVVPDDDDPVRVVVVVVVVCVVCCVVCVVVVVPPPPPDPDPPPPPPDDDPPPD

pLDDT: mean 79.58, std 17.11, range [36.25, 97.12]

Radius of gyration: 34.76 Å; Cα contacts (8 Å, |Δi|>4): 428; chains: 2; bounding box: 103×112×71 Å

Secondary structure (DSSP, 8-state):
-EEEEEESS----EEEEEE--GGGSPEE--TT---BTTB-EEEEETTEE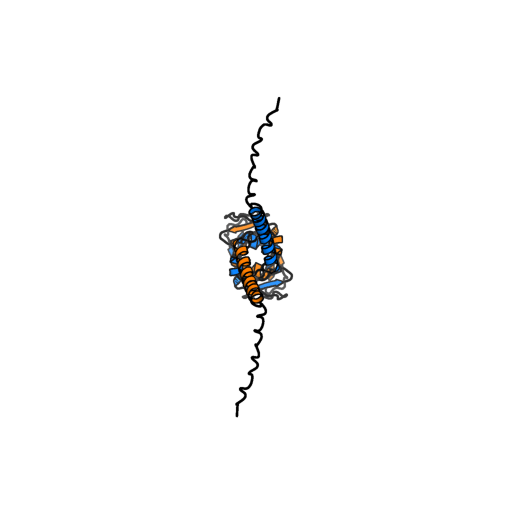EEEEEEEETTTEEEEEEEEEEHHHHHHHHHHHHTTEE-THHHHTT-EE-HHHHHHHHHHHHHHHHHHHHHHHS---------------------/-EEEEEESS----EEEEEE--GGGSPEE--TT---BTTB-EEEEETTEEEEEEEEEETTTEEEEEEEEEEHHHHHHHHHHHHTTEE-THHHHTT-EE-HHHHHHHHHHHHHHHHHHHHHHHS---------------------